Protein AF-A0A920MUW5-F1 (afdb_monomer)

Nearest PDB structures (foldseek):
  5had-assembly1_A  TM=3.021E-01  e=3.148E+00  Arabidopsis thaliana
  7a5c-assembly1_B  TM=3.726E-01  e=6.877E+00  Vibrio cholerae O1 biovar El Tor str. N16961
  6yfp-assembly1_AA  TM=2.078E-01  e=6.877E+00  Leviviridae sp.

Mean predicted aligned error: 5.94 Å

Foldseek 3Di:
DQVVCVVVQQWHKDWDPVQKDWDVVPQDDDPFKTKTKIWIKIATDRGDPVLVVPDVCSRIDIDIDMDMDGHDDDPPDDWAFDDPVVQFDWLWDAQPPDDPPDGRIGITGAAADWDFPDPVDQAGATPAAAEAAEEPPDDPPLVVLLQVLQCVVVVVVVVSRYDRRYHYYHQDPPDDPSHLQHAYADEDEDPDDDDWAKDFDADSVGSHTSHIYTYDYPCQLVVQLVVCCVVVVQPPDDDDDDCVSNVRSSVVSSLSSNQRVCVRRGGAAPACCVVVVNDDSSYDDDDDPPD

Sequence (291 aa):
MVTRLKGRKMGNYKLDKSRSAIYLPATLNFPNNSEIESLITFTGSNPGGYIRQVTPTPTSITVRMHHSFVKLPDNNYKTRKHDPRAGYYALSYQDYAVPLDESIYKRYITRHRLEKKNPRVRESEAKEPIIYYVDPGVPEPVRTAMLESGAWWNQAFSAAGYKNAFQVKILPKGAHPMDVRYNMIHWVHRATRGWSYGSSVTDPRTGEIIKGNVSLGSLRLRQDYLIATGLLAPYKNSTRVPGYMKELALARVRQLVAHEIGHTIGLQHNFISSSDGRESVMDYPHPNPYH

Secondary structure (DSSP, 8-state):
-HHHHHHTTS-EEEEEEEEEEE-GGG-EE-SSEEEEEEEEEEEEES--HHHHHH-S-TTEEEEEEEEEEEPPPPTT----B--GGG-BPEEEEE-TTS-TTS-SEEEEE-EE---BS-TTSSSEEBSS-EEEEE-TTPPTTHHHHHHHHHTTHHHHHHHTTEES-EEEEEPPTT--TTSTTSEEEEEE--SS----EEEEEE-TTT-EEEEEEEEEETHHHHHHHHHHHHHH-TTSS-S---THHHHHHHHHHHHHHHHHHHHHTTBPP-TTGGGGT---TT--PPP-TT-

pLDDT: mean 91.51, std 9.46, range [47.47, 98.62]

Structure (mmCIF, N/CA/C/O backbone):
data_AF-A0A920MUW5-F1
#
_entry.id   AF-A0A920MUW5-F1
#
loop_
_atom_site.group_PDB
_atom_site.id
_atom_site.type_symbol
_atom_site.label_atom_id
_atom_site.label_alt_id
_atom_site.label_comp_id
_atom_site.label_asym_id
_atom_site.label_entity_id
_atom_site.label_seq_id
_atom_site.pdbx_PDB_ins_code
_atom_site.Cartn_x
_atom_site.Cartn_y
_atom_site.Cartn_z
_atom_site.occupancy
_atom_site.B_iso_or_equiv
_atom_site.auth_seq_id
_atom_site.auth_comp_id
_atom_site.auth_asym_id
_atom_site.auth_atom_id
_atom_site.pdbx_PDB_model_num
ATOM 1 N N . MET A 1 1 ? -1.479 -17.200 -15.236 1.00 83.50 1 MET A N 1
ATOM 2 C CA . MET A 1 1 ? -0.269 -16.688 -15.934 1.00 83.50 1 MET A CA 1
ATOM 3 C C . MET A 1 1 ? -0.216 -17.107 -17.402 1.00 83.50 1 MET A C 1
ATOM 5 O O . MET A 1 1 ? -0.223 -16.224 -18.251 1.00 83.50 1 MET A O 1
ATOM 9 N N . VAL A 1 2 ? -0.200 -18.411 -17.708 1.00 91.19 2 VAL A N 1
ATOM 10 C CA . VAL A 1 2 ? -0.088 -18.956 -19.080 1.00 91.19 2 VAL A CA 1
ATOM 11 C C . VAL A 1 2 ? -1.085 -18.335 -20.066 1.00 91.19 2 VAL A C 1
ATOM 13 O O . VAL A 1 2 ? -0.671 -17.815 -21.098 1.00 91.19 2 VAL A O 1
ATOM 16 N N . THR A 1 3 ? -2.376 -18.286 -19.718 1.00 92.94 3 THR A N 1
ATOM 17 C CA . THR A 1 3 ? -3.424 -17.687 -20.567 1.00 92.94 3 THR A CA 1
ATOM 18 C C . THR A 1 3 ? -3.116 -16.234 -20.936 1.00 92.94 3 THR A C 1
ATOM 20 O O . THR A 1 3 ? -3.266 -15.836 -22.088 1.00 92.94 3 THR A O 1
ATOM 23 N N . ARG A 1 4 ? -2.600 -15.447 -19.980 1.00 92.06 4 ARG A N 1
ATOM 24 C CA . ARG A 1 4 ? -2.217 -14.044 -20.197 1.00 92.06 4 ARG A CA 1
ATOM 25 C C . ARG A 1 4 ? -1.021 -13.917 -21.143 1.00 92.06 4 ARG A C 1
ATOM 27 O O . ARG A 1 4 ? -1.011 -13.012 -21.971 1.00 92.06 4 ARG A O 1
ATOM 34 N N . LEU A 1 5 ? -0.022 -14.796 -21.019 1.00 92.94 5 LEU A N 1
ATOM 35 C CA . LEU A 1 5 ? 1.143 -14.801 -21.912 1.00 92.94 5 LEU A CA 1
ATOM 36 C C . LEU A 1 5 ? 0.729 -15.138 -23.345 1.00 92.94 5 LEU A C 1
ATOM 38 O O . LEU A 1 5 ? 1.061 -14.386 -24.259 1.00 92.94 5 LEU A O 1
ATOM 42 N N . LYS A 1 6 ? -0.077 -16.190 -23.524 1.00 93.75 6 LYS A N 1
ATOM 43 C CA . LYS A 1 6 ? -0.612 -16.574 -24.834 1.00 93.75 6 LYS A CA 1
ATOM 44 C C . LYS A 1 6 ? -1.426 -15.441 -25.464 1.00 93.75 6 LYS A C 1
ATOM 46 O O . LYS A 1 6 ? -1.138 -15.037 -26.587 1.00 93.75 6 LYS A O 1
ATOM 51 N N . GLY A 1 7 ? -2.375 -14.870 -24.717 1.00 94.81 7 GLY A N 1
ATOM 52 C CA . GLY A 1 7 ? -3.233 -13.782 -25.201 1.00 94.81 7 GLY A CA 1
ATOM 53 C C . GLY A 1 7 ? -2.470 -12.513 -25.596 1.00 94.81 7 GLY A C 1
ATOM 54 O O . GLY A 1 7 ? -2.867 -11.821 -26.525 1.00 94.81 7 GLY A O 1
ATOM 55 N N . ARG A 1 8 ? -1.331 -12.228 -24.950 1.00 94.62 8 ARG A N 1
ATOM 56 C CA . ARG A 1 8 ? -0.456 -11.095 -25.300 1.00 94.62 8 ARG A CA 1
AT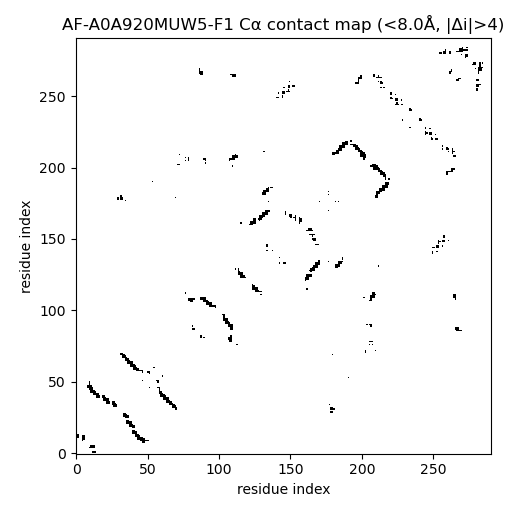OM 57 C C . ARG A 1 8 ? 0.625 -11.436 -26.331 1.00 94.62 8 ARG A C 1
ATOM 59 O O . ARG A 1 8 ? 1.550 -10.648 -26.493 1.00 94.62 8 ARG A O 1
ATOM 66 N N . LYS A 1 9 ? 0.546 -12.591 -27.006 1.00 95.62 9 LYS A N 1
ATOM 67 C CA . LYS A 1 9 ? 1.569 -13.075 -27.957 1.00 95.62 9 LYS A CA 1
ATOM 68 C C . LYS A 1 9 ? 2.974 -13.155 -27.335 1.00 95.62 9 LYS A C 1
ATOM 70 O O . LYS A 1 9 ? 3.977 -12.906 -27.995 1.00 95.62 9 LYS A O 1
ATOM 75 N N . MET A 1 10 ? 3.044 -13.483 -26.044 1.00 95.88 10 MET A N 1
ATOM 76 C CA . MET A 1 10 ? 4.295 -13.607 -25.289 1.00 95.88 10 MET A CA 1
ATOM 77 C C . MET A 1 10 ? 4.832 -15.039 -25.219 1.00 95.88 10 MET A C 1
ATOM 79 O O . MET A 1 10 ? 5.859 -15.252 -24.585 1.00 95.88 10 MET A O 1
ATOM 83 N N . GLY A 1 11 ? 4.173 -15.989 -25.880 1.00 95.62 11 GLY A N 1
ATOM 84 C CA . GLY A 1 11 ? 4.568 -17.392 -25.970 1.00 95.62 11 GLY A CA 1
ATOM 85 C C . GLY A 1 11 ? 3.513 -18.347 -25.431 1.00 95.62 11 GLY A C 1
ATOM 86 O O . GLY A 1 11 ? 2.625 -17.968 -24.661 1.00 95.62 11 GLY A O 1
ATOM 87 N N . ASN A 1 12 ? 3.609 -19.599 -25.871 1.00 96.81 12 ASN A N 1
ATOM 88 C CA . ASN A 1 12 ? 2.767 -20.697 -25.414 1.00 96.81 12 ASN A CA 1
ATOM 89 C C . ASN A 1 12 ? 3.559 -21.511 -24.400 1.00 96.81 12 ASN A C 1
ATOM 91 O O . ASN A 1 12 ? 4.495 -22.209 -24.780 1.00 96.81 12 ASN A O 1
ATOM 95 N N . TYR A 1 13 ? 3.183 -21.419 -23.128 1.00 97.00 13 TYR A N 1
ATOM 96 C CA . TYR A 1 13 ? 3.874 -22.101 -22.039 1.00 97.00 13 TYR A CA 1
ATOM 97 C C . TYR A 1 13 ? 2.980 -23.142 -21.371 1.00 97.00 13 TYR A C 1
ATOM 99 O O . TYR A 1 13 ? 1.762 -22.990 -21.336 1.00 97.00 13 TYR A O 1
ATOM 107 N N . LYS A 1 14 ? 3.587 -24.165 -20.779 1.00 96.75 14 LYS A N 1
ATOM 108 C CA . LYS A 1 14 ? 2.944 -25.142 -19.898 1.00 96.75 14 LYS A CA 1
ATOM 109 C C . LYS A 1 14 ? 3.759 -25.298 -18.621 1.00 96.75 14 LYS A C 1
ATOM 111 O O . LYS A 1 14 ? 4.972 -25.108 -18.636 1.00 96.75 14 LYS A O 1
ATOM 116 N N . LEU A 1 15 ? 3.082 -25.618 -17.522 1.00 96.50 15 LEU A N 1
ATOM 117 C CA . LEU A 1 15 ? 3.742 -25.920 -16.255 1.00 96.50 15 LEU A CA 1
ATOM 118 C C . LEU A 1 15 ? 4.615 -27.170 -16.414 1.00 96.50 15 LEU A C 1
ATOM 120 O O . LEU A 1 15 ? 4.142 -28.201 -16.890 1.00 96.50 15 LEU A O 1
ATOM 124 N N . ASP A 1 16 ? 5.866 -27.076 -15.984 1.00 97.00 16 ASP A N 1
ATOM 125 C CA . ASP A 1 16 ? 6.803 -28.186 -15.900 1.00 97.00 16 ASP A CA 1
ATOM 126 C C . ASP A 1 16 ? 6.864 -28.671 -14.448 1.00 97.00 16 ASP A C 1
ATOM 128 O O . ASP A 1 16 ? 7.564 -28.100 -13.607 1.00 97.00 16 ASP A O 1
ATOM 132 N N . LYS A 1 17 ? 6.073 -29.704 -14.136 1.00 95.94 17 LYS A N 1
ATOM 133 C CA . LYS A 1 17 ? 5.957 -30.231 -12.769 1.00 95.94 17 LYS A CA 1
ATOM 134 C C . LYS A 1 17 ? 7.278 -30.811 -12.258 1.00 95.94 17 LYS A C 1
ATOM 136 O O . LYS A 1 17 ? 7.582 -30.634 -11.089 1.00 95.94 17 LYS A O 1
ATOM 141 N N . SER A 1 18 ? 8.073 -31.442 -13.127 1.00 97.38 18 SER A N 1
ATOM 142 C CA . SER A 1 18 ? 9.375 -32.020 -12.760 1.00 97.38 18 SER A CA 1
ATOM 143 C C . SER A 1 18 ? 10.424 -30.979 -12.377 1.00 97.38 18 SER A C 1
ATOM 145 O O . SER A 1 18 ? 11.394 -31.312 -11.706 1.00 97.38 18 SER A O 1
ATOM 147 N N . ARG A 1 19 ? 10.236 -29.719 -12.785 1.00 96.25 19 ARG A N 1
ATOM 148 C CA . ARG A 1 19 ? 11.114 -28.594 -12.431 1.00 96.25 19 ARG A CA 1
ATOM 149 C C . ARG A 1 19 ? 10.426 -27.566 -11.536 1.00 96.25 19 ARG A C 1
ATOM 151 O O . ARG A 1 19 ? 10.870 -26.428 -11.456 1.00 96.25 19 ARG A O 1
ATOM 158 N N . SER A 1 20 ? 9.346 -27.960 -10.866 1.00 97.38 20 SER A N 1
ATOM 159 C CA . SER A 1 20 ? 8.637 -27.121 -9.901 1.00 97.38 20 SER A CA 1
ATOM 160 C C . SER A 1 20 ? 8.658 -27.777 -8.525 1.00 97.38 20 SER A C 1
ATOM 162 O O . SER A 1 20 ? 8.426 -28.976 -8.406 1.00 97.38 20 SER A O 1
ATOM 164 N N . ALA A 1 21 ? 8.933 -26.998 -7.483 1.00 96.94 21 ALA A N 1
ATOM 165 C CA . ALA A 1 21 ? 9.059 -27.505 -6.120 1.00 96.94 21 ALA A CA 1
ATOM 166 C C . ALA A 1 21 ? 8.798 -26.406 -5.087 1.00 96.94 21 ALA A C 1
ATOM 168 O O . ALA A 1 21 ? 8.906 -25.214 -5.388 1.00 96.94 21 ALA A O 1
ATOM 169 N N . ILE A 1 22 ? 8.508 -26.804 -3.848 1.00 96.69 22 ILE A N 1
ATOM 170 C CA . ILE A 1 22 ? 8.530 -25.880 -2.710 1.00 96.69 22 ILE A CA 1
ATOM 171 C C . ILE A 1 22 ? 9.965 -25.384 -2.522 1.00 96.69 22 ILE A C 1
ATOM 173 O O . ILE A 1 22 ? 10.915 -26.167 -2.517 1.00 96.69 22 ILE A O 1
ATOM 177 N N . TYR A 1 23 ? 10.122 -24.076 -2.358 1.00 95.56 23 TYR A N 1
ATOM 178 C CA . TYR A 1 23 ? 11.397 -23.471 -2.024 1.00 95.56 23 TYR A CA 1
ATOM 179 C C . TYR A 1 23 ? 11.493 -23.249 -0.519 1.00 95.56 23 TYR A C 1
ATOM 181 O O . TYR A 1 23 ? 11.078 -22.222 0.022 1.00 95.56 23 TYR A O 1
ATOM 189 N N . LEU A 1 24 ? 12.066 -24.247 0.152 1.00 94.19 24 LEU A N 1
ATOM 190 C CA . LEU A 1 24 ? 12.191 -24.278 1.608 1.00 94.19 24 LEU A CA 1
ATOM 191 C C . LEU A 1 24 ? 12.872 -23.032 2.206 1.00 94.19 24 LEU A C 1
ATOM 193 O O . LEU A 1 24 ? 12.354 -22.535 3.201 1.00 94.19 24 LEU A O 1
ATOM 197 N N . PRO A 1 25 ? 13.945 -22.449 1.621 1.00 93.75 25 PRO A N 1
ATOM 198 C CA . PRO A 1 25 ? 14.605 -21.292 2.232 1.00 93.75 25 PRO A CA 1
ATOM 199 C C . PRO A 1 25 ? 13.734 -20.034 2.369 1.00 93.75 25 PRO A C 1
ATOM 201 O O . PRO A 1 25 ? 14.029 -19.199 3.216 1.00 93.75 25 PRO A O 1
ATOM 204 N N . ALA A 1 26 ? 12.681 -19.881 1.555 1.00 89.94 26 ALA A N 1
ATOM 205 C CA . ALA A 1 26 ? 11.717 -18.779 1.679 1.00 89.94 26 ALA A CA 1
ATOM 206 C C . ALA A 1 26 ? 10.335 -19.256 2.155 1.00 89.94 26 ALA A C 1
ATOM 208 O O . ALA A 1 26 ? 9.331 -18.571 1.967 1.00 89.94 26 ALA A O 1
ATOM 209 N N . THR A 1 27 ? 10.284 -20.436 2.777 1.00 94.62 27 THR A N 1
ATOM 210 C CA . THR A 1 27 ? 9.125 -20.900 3.538 1.00 94.62 27 THR A CA 1
ATOM 211 C C . THR A 1 27 ? 9.339 -20.489 4.991 1.00 94.62 27 THR A C 1
ATOM 213 O O . THR A 1 27 ? 10.153 -21.078 5.698 1.00 94.62 27 THR A O 1
ATOM 216 N N . LEU A 1 28 ? 8.674 -19.413 5.408 1.00 95.50 28 LEU A N 1
ATOM 217 C CA . LEU A 1 28 ? 8.934 -18.725 6.674 1.00 95.50 28 LEU A CA 1
ATOM 218 C C . LEU A 1 28 ? 7.712 -18.791 7.581 1.00 95.50 28 LEU A C 1
ATOM 220 O O . LEU A 1 28 ? 6.576 -18.774 7.114 1.00 95.50 28 LEU A O 1
ATOM 224 N N . ASN A 1 29 ? 7.944 -18.805 8.890 1.00 96.69 29 ASN A N 1
ATOM 225 C CA . ASN A 1 29 ? 6.877 -18.720 9.874 1.00 96.69 29 ASN A CA 1
ATOM 226 C C . ASN A 1 29 ? 7.055 -17.477 10.744 1.00 96.69 29 ASN A C 1
ATOM 228 O O . ASN A 1 29 ? 8.124 -17.249 11.311 1.00 96.69 29 ASN A O 1
ATOM 232 N N . PHE A 1 30 ? 5.990 -16.695 10.861 1.00 97.19 30 PHE A N 1
ATOM 233 C CA . PHE A 1 30 ? 5.899 -15.504 11.694 1.00 97.19 30 PHE A CA 1
ATOM 234 C C . PHE A 1 30 ? 4.770 -15.680 12.715 1.00 97.19 30 PHE A C 1
ATOM 236 O O . PHE A 1 30 ? 3.925 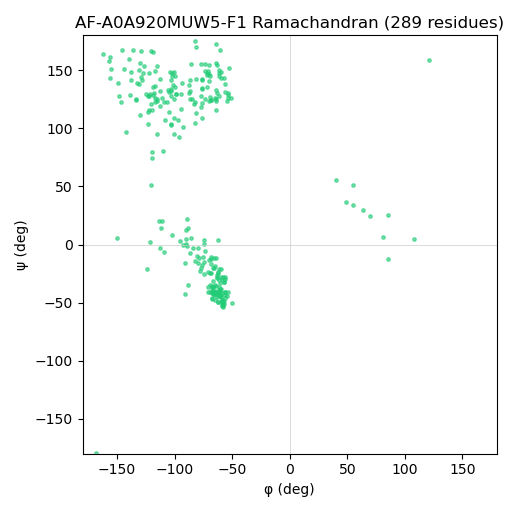-16.561 12.553 1.00 97.19 30 PHE A O 1
ATOM 243 N N . PRO A 1 31 ? 4.688 -14.834 13.758 1.00 97.44 31 PRO A N 1
ATOM 244 C CA . PRO A 1 31 ? 3.669 -15.002 14.795 1.00 97.44 31 PRO A CA 1
ATOM 245 C C . PRO A 1 31 ? 2.219 -15.012 14.285 1.00 97.44 31 PRO A C 1
ATOM 247 O O . PRO A 1 31 ? 1.379 -15.695 14.864 1.00 97.44 31 PRO A O 1
ATOM 250 N N . ASN A 1 32 ? 1.928 -14.270 13.208 1.00 97.44 32 ASN A N 1
ATOM 251 C CA . ASN A 1 32 ? 0.572 -14.103 12.673 1.00 97.44 32 ASN A CA 1
ATOM 252 C C . ASN A 1 32 ? 0.415 -14.555 11.212 1.00 97.44 32 ASN A C 1
ATOM 254 O O . ASN A 1 32 ? -0.673 -14.404 10.655 1.00 97.44 32 ASN A O 1
ATOM 258 N N . ASN A 1 33 ? 1.461 -15.088 10.577 1.00 97.81 33 ASN A N 1
ATOM 259 C CA . ASN A 1 33 ? 1.355 -15.653 9.236 1.00 97.81 33 ASN A CA 1
ATOM 260 C C . ASN A 1 33 ? 2.433 -16.697 8.945 1.00 97.81 33 ASN A C 1
ATOM 262 O O . ASN A 1 33 ? 3.555 -16.599 9.436 1.00 97.81 33 ASN A O 1
ATOM 266 N N . SER A 1 34 ? 2.096 -17.651 8.085 1.00 97.62 34 SER A N 1
ATOM 267 C CA . SER A 1 34 ? 3.051 -18.583 7.489 1.00 97.62 34 SER A CA 1
ATOM 268 C C . SER A 1 34 ? 3.147 -18.305 5.992 1.00 97.62 34 SER A C 1
ATOM 270 O O . SER A 1 34 ? 2.129 -18.179 5.310 1.00 97.62 34 SER A O 1
ATOM 272 N N . GLU A 1 35 ? 4.367 -18.210 5.481 1.00 96.50 35 GLU A N 1
ATOM 273 C CA . GLU A 1 35 ? 4.662 -18.026 4.064 1.00 96.50 35 GLU A CA 1
ATOM 274 C C . GLU A 1 35 ? 5.160 -19.339 3.473 1.00 96.50 35 GLU A C 1
ATOM 276 O O . GLU A 1 35 ? 6.079 -19.955 4.009 1.00 96.50 35 GLU A O 1
ATOM 281 N N . ILE A 1 36 ? 4.589 -19.743 2.341 1.00 96.81 36 ILE A N 1
ATOM 282 C CA . ILE A 1 36 ? 5.056 -20.878 1.546 1.00 96.81 36 ILE A CA 1
ATOM 283 C C . ILE A 1 36 ? 5.431 -20.359 0.166 1.00 96.81 36 ILE A C 1
ATOM 285 O O . ILE A 1 36 ? 4.576 -19.903 -0.599 1.00 96.81 36 ILE A O 1
ATOM 289 N N . GLU A 1 37 ? 6.712 -20.461 -0.176 1.00 96.00 37 GLU A N 1
ATOM 290 C CA . GLU A 1 37 ? 7.198 -20.118 -1.507 1.00 96.00 37 GLU A CA 1
ATOM 291 C C . GLU A 1 37 ? 7.382 -21.378 -2.353 1.00 96.00 37 GLU A C 1
ATOM 293 O O . GLU A 1 37 ? 7.937 -22.383 -1.917 1.00 96.00 37 GLU A O 1
ATOM 298 N N . SER A 1 38 ? 6.927 -21.326 -3.599 1.00 95.62 38 SER A N 1
ATOM 299 C CA . SER A 1 38 ? 7.165 -22.359 -4.603 1.00 95.62 38 SER A CA 1
ATOM 300 C C . SER A 1 38 ? 7.966 -21.794 -5.766 1.00 95.62 38 SER A C 1
ATOM 302 O O . SER A 1 38 ? 7.678 -20.709 -6.271 1.00 95.62 38 SER A O 1
ATOM 304 N N . LEU A 1 39 ? 8.958 -22.551 -6.221 1.00 96.06 39 LEU A N 1
ATOM 305 C CA . LEU A 1 39 ? 9.594 -22.352 -7.512 1.00 96.06 39 LEU A CA 1
ATOM 306 C C . LEU A 1 39 ? 8.739 -23.040 -8.572 1.00 96.06 39 LEU A C 1
ATOM 308 O O . LEU A 1 39 ? 8.498 -24.243 -8.494 1.00 96.06 39 LEU A O 1
ATOM 312 N N . ILE A 1 40 ? 8.272 -22.274 -9.553 1.00 96.50 40 ILE A N 1
ATOM 313 C CA . ILE A 1 40 ? 7.391 -22.771 -10.605 1.00 96.50 40 ILE A CA 1
ATOM 314 C C . ILE A 1 40 ? 8.041 -22.514 -11.957 1.00 96.50 40 ILE A C 1
ATOM 316 O O . ILE A 1 40 ? 8.223 -21.360 -12.356 1.00 96.50 40 ILE A O 1
ATOM 320 N N . THR A 1 41 ? 8.362 -23.590 -12.672 1.00 96.62 41 THR A N 1
ATOM 321 C CA . THR A 1 41 ? 8.952 -23.521 -14.010 1.00 96.62 41 THR A CA 1
ATOM 322 C C . THR A 1 41 ? 7.907 -23.789 -15.082 1.00 96.62 41 THR A C 1
ATOM 324 O O . THR A 1 41 ? 7.102 -24.713 -14.990 1.00 96.62 41 THR A O 1
ATOM 327 N N . PHE A 1 42 ? 7.942 -22.992 -16.144 1.00 96.25 42 PHE A N 1
ATOM 328 C CA . PHE A 1 42 ? 7.122 -23.166 -17.328 1.00 96.25 42 PHE A CA 1
ATOM 329 C C . PHE A 1 42 ? 8.003 -23.329 -18.568 1.00 96.25 42 PHE A C 1
ATOM 331 O O . PHE A 1 42 ? 8.877 -22.502 -18.829 1.00 96.25 42 PHE A O 1
ATOM 338 N N . THR A 1 43 ? 7.738 -24.363 -19.365 1.00 97.12 43 THR A N 1
ATOM 339 C CA . THR A 1 43 ? 8.364 -24.572 -20.681 1.00 97.12 43 THR A CA 1
ATOM 340 C C . THR A 1 43 ? 7.445 -24.119 -21.787 1.00 97.12 43 THR A C 1
ATOM 342 O O . THR A 1 43 ? 6.229 -24.272 -21.685 1.00 97.12 43 THR A O 1
ATOM 345 N N . GLY A 1 44 ? 8.003 -23.567 -22.855 1.00 95.75 44 GLY A N 1
ATOM 346 C CA . GLY A 1 44 ? 7.185 -23.069 -23.943 1.00 95.75 44 GLY A CA 1
ATOM 347 C C . GLY A 1 44 ? 7.939 -22.723 -25.209 1.00 95.75 44 GLY A C 1
ATOM 348 O O . GLY A 1 44 ? 9.158 -22.848 -25.302 1.00 95.75 44 GLY A O 1
ATOM 349 N N . SER A 1 45 ? 7.169 -22.265 -26.188 1.00 96.31 45 SER A N 1
ATOM 350 C CA . SER A 1 45 ? 7.639 -21.858 -27.508 1.00 96.31 45 SER A CA 1
ATOM 351 C C . SER A 1 45 ? 7.114 -20.474 -27.887 1.00 96.31 45 SER A C 1
ATOM 353 O O . SER A 1 45 ? 6.191 -19.937 -27.263 1.00 96.31 45 SER A O 1
ATOM 355 N N . ASN A 1 46 ? 7.709 -19.903 -28.937 1.00 95.44 46 ASN A N 1
ATOM 356 C CA . ASN A 1 46 ? 7.357 -18.600 -29.506 1.00 95.44 46 ASN A CA 1
ATOM 357 C C . ASN A 1 46 ? 7.380 -17.451 -28.482 1.00 95.44 46 ASN A C 1
ATOM 359 O O . ASN A 1 46 ? 6.394 -16.717 -28.381 1.00 95.44 46 ASN A O 1
ATOM 363 N N . PRO A 1 47 ? 8.466 -17.281 -27.701 1.00 95.56 47 PRO A N 1
ATOM 364 C CA . PRO A 1 47 ? 8.520 -16.215 -26.709 1.00 95.56 47 PRO A CA 1
ATOM 365 C C . PRO A 1 47 ? 8.307 -14.850 -27.369 1.00 95.56 47 PRO A C 1
ATOM 367 O O . PRO A 1 47 ? 8.771 -14.608 -28.482 1.00 95.56 47 PRO A O 1
ATOM 370 N N . GLY A 1 48 ? 7.612 -13.940 -26.695 1.00 94.75 48 GLY A N 1
ATOM 371 C CA . GLY A 1 48 ? 7.475 -12.558 -27.162 1.00 94.75 48 GLY A CA 1
ATOM 372 C C . GLY A 1 48 ? 8.673 -11.687 -26.784 1.00 94.75 48 GLY A C 1
ATOM 373 O O . GLY A 1 48 ? 9.560 -12.106 -26.037 1.00 94.75 48 GLY A O 1
ATOM 374 N N . GLY A 1 49 ? 8.674 -10.439 -27.264 1.00 93.81 49 GLY A N 1
ATOM 375 C CA . GLY A 1 49 ? 9.741 -9.468 -26.987 1.00 93.81 49 GLY A CA 1
ATOM 376 C C . GLY A 1 49 ? 9.972 -9.228 -25.493 1.00 93.81 49 GLY A C 1
ATOM 377 O O . GLY A 1 49 ? 11.114 -9.258 -25.050 1.00 93.81 49 GLY A O 1
ATOM 378 N N . TYR A 1 50 ? 8.906 -9.094 -24.696 1.00 90.31 50 TYR A N 1
ATOM 379 C CA . TYR A 1 50 ? 9.047 -8.867 -23.253 1.00 90.31 50 TYR A CA 1
ATOM 380 C C . TYR A 1 50 ? 9.653 -10.055 -22.513 1.00 90.31 50 TYR A C 1
ATOM 382 O O . TYR A 1 50 ? 10.439 -9.846 -21.598 1.00 90.31 50 TYR A O 1
ATOM 390 N N . ILE A 1 51 ? 9.331 -11.293 -22.907 1.00 92.62 51 ILE A N 1
ATOM 391 C CA . ILE A 1 51 ? 9.946 -12.469 -22.282 1.00 92.62 51 ILE A CA 1
ATOM 392 C C . ILE A 1 51 ? 11.432 -12.528 -22.630 1.00 92.62 51 ILE A C 1
ATOM 394 O O . ILE A 1 51 ? 12.249 -12.645 -21.724 1.00 92.62 51 ILE A O 1
ATOM 398 N N . ARG A 1 52 ? 11.801 -12.338 -23.904 1.00 92.94 52 ARG A N 1
ATOM 399 C CA . ARG A 1 52 ? 13.214 -12.293 -24.328 1.00 92.94 52 ARG A CA 1
ATOM 400 C C . ARG A 1 52 ? 14.049 -11.239 -23.593 1.00 92.94 52 ARG A C 1
ATOM 402 O O . ARG A 1 52 ? 15.242 -11.439 -23.428 1.00 92.94 52 ARG A O 1
ATOM 409 N N . GLN A 1 53 ? 13.439 -10.137 -23.161 1.00 90.62 53 GLN A N 1
ATOM 410 C CA . GLN A 1 53 ? 14.140 -9.055 -22.461 1.00 90.62 53 GLN A CA 1
ATOM 411 C C . GLN A 1 53 ? 14.443 -9.348 -20.986 1.00 90.62 53 GLN A C 1
ATOM 413 O O . GLN A 1 53 ? 15.329 -8.714 -20.425 1.00 90.62 53 GLN A O 1
ATOM 418 N N . VAL A 1 54 ? 13.706 -10.257 -20.339 1.00 87.44 54 VAL A N 1
ATOM 419 C CA . VAL A 1 54 ? 13.779 -10.447 -18.874 1.00 87.44 54 VAL A CA 1
ATOM 420 C C . VAL A 1 54 ? 14.366 -11.790 -18.453 1.00 87.44 54 VAL A C 1
ATOM 422 O O . VAL A 1 54 ? 14.505 -12.045 -17.259 1.00 87.44 54 VAL A O 1
ATOM 425 N N . THR A 1 55 ? 14.689 -12.671 -19.399 1.00 89.56 55 THR A N 1
ATOM 426 C CA . THR A 1 55 ? 15.280 -13.975 -19.092 1.00 89.56 55 THR A CA 1
ATOM 427 C C . THR A 1 55 ? 16.215 -14.448 -20.207 1.00 89.56 55 THR A C 1
ATOM 429 O O . THR A 1 55 ? 15.870 -14.313 -21.384 1.00 89.56 55 THR A O 1
ATOM 432 N N . PRO A 1 56 ? 17.377 -15.033 -19.867 1.00 91.81 56 PRO A N 1
ATOM 433 C CA . PRO A 1 56 ? 18.320 -15.547 -20.860 1.00 91.81 56 PRO A CA 1
ATOM 434 C C . PRO A 1 56 ? 17.790 -16.776 -21.612 1.00 91.81 56 PRO A C 1
ATOM 436 O O . PRO A 1 56 ? 18.196 -17.022 -22.745 1.00 91.81 56 PRO A O 1
ATOM 439 N N . THR A 1 57 ? 16.865 -17.542 -21.022 1.00 95.00 57 THR A N 1
ATOM 440 C CA . THR A 1 57 ? 16.296 -18.755 -21.633 1.00 95.00 57 THR A CA 1
ATOM 441 C C . THR A 1 57 ? 14.784 -18.595 -21.805 1.00 95.00 57 THR A C 1
ATOM 443 O O . THR A 1 57 ? 13.993 -19.109 -21.015 1.00 95.00 57 THR A O 1
ATOM 446 N N . PRO A 1 58 ? 14.330 -17.881 -22.848 1.00 95.12 58 PRO A N 1
ATOM 447 C CA . PRO A 1 58 ? 12.934 -17.466 -22.981 1.00 95.12 58 PRO A CA 1
ATOM 448 C C . PRO A 1 58 ? 11.959 -18.623 -23.240 1.00 95.12 58 PRO A C 1
ATOM 450 O O . PRO A 1 58 ? 10.753 -18.441 -23.112 1.00 95.12 58 PRO A O 1
ATOM 453 N N . THR A 1 59 ? 12.443 -19.820 -23.562 1.00 96.31 59 THR A N 1
ATOM 454 C CA . THR A 1 59 ? 11.643 -21.050 -23.685 1.00 96.31 59 THR A CA 1
ATOM 455 C C . THR A 1 59 ? 11.460 -21.796 -22.356 1.00 96.31 59 THR A C 1
ATOM 457 O O . THR A 1 59 ? 10.680 -22.746 -22.298 1.00 96.31 59 THR A O 1
ATOM 460 N N . SER A 1 60 ? 12.129 -21.375 -21.277 1.00 96.25 60 SER A N 1
ATOM 461 C CA . SER A 1 60 ? 12.042 -21.986 -19.946 1.00 96.25 60 SER A CA 1
ATOM 462 C C . SER A 1 60 ? 12.079 -20.908 -18.865 1.00 96.25 60 SER A C 1
ATOM 464 O O . SER A 1 60 ? 13.147 -20.468 -18.451 1.00 96.25 60 SER A O 1
ATOM 466 N N . ILE A 1 61 ? 10.907 -20.502 -18.382 1.00 95.00 61 ILE A N 1
ATOM 467 C CA . ILE A 1 61 ? 10.769 -19.419 -17.404 1.00 95.00 61 ILE A CA 1
ATOM 468 C C . ILE A 1 61 ? 10.493 -19.979 -16.013 1.00 95.00 61 ILE A C 1
ATOM 470 O O . ILE A 1 61 ? 9.604 -20.808 -15.845 1.00 95.00 61 ILE A O 1
ATOM 474 N N . THR A 1 62 ? 11.219 -19.497 -15.010 1.00 94.31 62 THR A N 1
ATOM 475 C CA . THR A 1 62 ? 11.033 -19.889 -13.610 1.00 94.31 62 THR A CA 1
ATOM 476 C C . THR A 1 62 ? 10.631 -18.674 -12.790 1.00 94.31 62 THR A C 1
ATOM 478 O O . THR A 1 62 ? 11.270 -17.628 -12.884 1.00 94.31 62 THR A O 1
ATOM 481 N N . VAL A 1 63 ? 9.575 -18.805 -11.991 1.00 93.12 63 VAL A N 1
ATOM 482 C CA . VAL A 1 63 ? 9.081 -17.748 -11.099 1.00 93.12 63 VAL A CA 1
ATOM 483 C C . VAL A 1 63 ? 8.966 -18.259 -9.668 1.00 93.12 63 VAL A C 1
ATOM 485 O O . VAL A 1 63 ? 8.766 -19.453 -9.445 1.00 93.12 63 VAL A O 1
ATOM 488 N N . ARG A 1 64 ? 9.062 -17.346 -8.700 1.00 93.00 64 ARG A N 1
ATOM 489 C CA . ARG A 1 64 ? 8.648 -17.600 -7.318 1.00 93.00 64 ARG A CA 1
ATOM 490 C C . ARG A 1 64 ? 7.165 -17.284 -7.177 1.00 93.00 64 ARG A C 1
ATOM 492 O O . ARG A 1 64 ? 6.715 -16.224 -7.612 1.00 93.00 64 ARG A O 1
ATOM 499 N N . MET A 1 65 ? 6.412 -18.202 -6.593 1.00 93.69 65 MET A N 1
ATOM 500 C CA . MET A 1 65 ? 5.021 -17.997 -6.213 1.00 93.69 65 MET A CA 1
ATOM 501 C C . MET A 1 65 ? 4.917 -18.084 -4.698 1.00 93.69 65 MET A C 1
ATOM 503 O O . MET A 1 65 ? 5.284 -19.100 -4.118 1.00 93.69 65 MET A O 1
ATOM 507 N N . HIS A 1 66 ? 4.397 -17.030 -4.082 1.00 92.50 66 HIS A N 1
ATOM 508 C CA . HIS A 1 66 ? 4.240 -16.934 -2.636 1.00 92.50 66 HIS A CA 1
ATOM 509 C C . HIS A 1 66 ? 2.781 -17.160 -2.251 1.00 92.50 66 HIS A C 1
ATOM 511 O O . HIS A 1 66 ? 1.884 -16.569 -2.858 1.00 92.50 66 HIS A O 1
ATOM 517 N N . HIS A 1 67 ? 2.558 -17.991 -1.237 1.00 94.81 67 HIS A N 1
ATOM 518 C CA . HIS A 1 67 ? 1.274 -18.158 -0.568 1.00 94.81 67 HIS A CA 1
ATOM 519 C C . HIS A 1 67 ? 1.422 -17.739 0.891 1.00 94.81 67 HIS A C 1
ATOM 521 O O . HIS A 1 67 ? 2.231 -18.314 1.616 1.00 94.81 67 HIS A O 1
ATOM 527 N N . SER A 1 68 ? 0.611 -16.768 1.304 1.00 95.19 68 SER A N 1
ATOM 528 C CA . SER A 1 68 ? 0.574 -16.261 2.671 1.00 95.19 68 SER A CA 1
ATOM 529 C C . SER A 1 68 ? -0.686 -16.760 3.367 1.00 95.19 68 SER A C 1
ATOM 531 O O . SER A 1 68 ? -1.799 -16.508 2.899 1.00 95.19 68 SER A O 1
ATOM 533 N N . PHE A 1 69 ? -0.515 -17.462 4.481 1.00 96.56 69 PHE A N 1
ATOM 534 C CA . PHE A 1 69 ? -1.600 -17.888 5.358 1.00 96.56 69 PHE A CA 1
ATOM 535 C C . PHE A 1 69 ? -1.613 -16.970 6.571 1.00 96.56 69 PHE A C 1
ATOM 537 O O . PHE A 1 69 ? -0.769 -17.094 7.455 1.00 96.56 69 PHE A O 1
ATOM 544 N N . VAL A 1 70 ? -2.550 -16.025 6.592 1.00 97.06 70 VAL A N 1
ATOM 545 C CA . VAL A 1 70 ? -2.633 -14.980 7.618 1.00 97.06 70 VAL A CA 1
ATOM 546 C C . VAL A 1 70 ? -3.672 -15.356 8.669 1.00 97.06 70 VAL A C 1
ATOM 548 O O . VAL A 1 70 ? -4.820 -15.660 8.342 1.00 97.06 70 VAL A O 1
ATOM 551 N N . LYS A 1 71 ? -3.283 -15.293 9.944 1.00 96.44 71 LYS A N 1
ATOM 552 C CA . LYS A 1 71 ? -4.198 -15.433 11.077 1.00 96.44 71 LYS A CA 1
ATOM 553 C C . LYS A 1 71 ? -5.183 -14.263 11.088 1.00 96.44 71 LYS A C 1
ATOM 555 O O . LYS A 1 71 ? -4.770 -13.104 11.101 1.00 96.44 71 LYS A O 1
ATOM 560 N N . LEU A 1 72 ? -6.480 -14.566 11.119 1.00 96.00 72 LEU A N 1
ATOM 561 C CA . LEU A 1 72 ? -7.517 -13.540 11.219 1.00 96.00 72 LEU A CA 1
ATOM 562 C C . LEU A 1 72 ? -7.526 -12.874 12.613 1.00 96.00 72 LEU A C 1
ATOM 564 O O . LEU A 1 72 ? -7.249 -13.556 13.608 1.00 96.00 72 LEU A O 1
ATOM 568 N N . PRO A 1 73 ? -7.859 -11.571 12.704 1.00 95.69 73 PRO A N 1
ATOM 569 C CA . PRO A 1 73 ? -8.064 -10.881 13.976 1.00 95.69 73 PRO A CA 1
ATOM 570 C C . PRO A 1 73 ? -9.202 -11.475 14.821 1.00 95.69 73 PRO A C 1
ATOM 572 O O . PRO A 1 73 ? -10.027 -12.266 14.348 1.00 95.69 73 PRO A O 1
ATOM 575 N N . ASP A 1 74 ? -9.250 -11.048 16.086 1.00 95.44 74 ASP A N 1
ATOM 576 C CA . ASP A 1 74 ? -10.361 -11.345 16.992 1.00 95.44 74 ASP A CA 1
ATOM 577 C C . ASP A 1 74 ? -11.689 -10.712 16.526 1.00 95.44 74 ASP A C 1
ATOM 579 O O . ASP A 1 74 ? -11.741 -9.906 15.596 1.00 95.44 74 ASP A O 1
ATOM 583 N N . ASN A 1 75 ? -12.783 -11.054 17.206 1.00 94.12 75 ASN A N 1
ATOM 584 C CA . ASN A 1 75 ? -14.118 -10.552 16.867 1.00 94.12 75 ASN A CA 1
ATOM 585 C C . ASN A 1 75 ? -14.467 -9.222 17.571 1.00 94.12 75 ASN A C 1
ATOM 587 O O . ASN A 1 75 ? -15.630 -8.827 17.581 1.00 94.12 75 ASN A O 1
ATOM 591 N N . ASN A 1 76 ? -13.488 -8.516 18.153 1.00 95.00 76 ASN A N 1
ATOM 592 C CA . ASN A 1 76 ? -13.721 -7.277 18.911 1.00 95.00 76 ASN A CA 1
ATOM 593 C C . ASN A 1 76 ? -13.655 -6.011 18.038 1.00 95.00 76 ASN A C 1
ATOM 595 O O . ASN A 1 76 ? -13.734 -4.890 18.543 1.00 95.00 76 ASN A O 1
ATOM 599 N N . TYR A 1 77 ? -13.499 -6.161 16.722 1.00 96.56 77 TYR A N 1
ATOM 600 C CA . TYR A 1 77 ? -13.426 -5.031 15.805 1.00 96.56 77 TYR A CA 1
ATOM 601 C C . TYR A 1 77 ? -14.789 -4.363 15.590 1.00 96.56 77 TYR A C 1
ATOM 603 O O . TYR A 1 77 ? -15.753 -4.981 15.133 1.00 96.56 77 TYR A O 1
ATOM 611 N N . LYS A 1 78 ? -14.855 -3.048 15.825 1.00 95.38 78 LYS A N 1
ATOM 612 C CA . LYS A 1 78 ? -16.052 -2.252 15.532 1.00 95.38 78 LYS A CA 1
ATOM 613 C C . LYS A 1 78 ? -16.103 -1.844 14.057 1.00 95.38 78 LYS A C 1
ATOM 615 O O . LYS A 1 78 ? -15.422 -0.901 13.629 1.00 95.38 78 LYS A O 1
ATOM 620 N N . THR A 1 79 ? -16.969 -2.517 13.304 1.00 95.75 79 THR A N 1
ATOM 621 C CA . THR A 1 79 ? -17.268 -2.192 11.904 1.00 95.75 79 THR A CA 1
ATOM 622 C C . THR A 1 79 ? -17.916 -0.808 11.772 1.00 95.75 79 THR A C 1
ATOM 624 O O . THR A 1 79 ? -18.510 -0.269 12.711 1.00 95.75 79 THR A O 1
ATOM 627 N N . ARG A 1 80 ? -17.788 -0.190 10.592 1.00 95.81 80 ARG A N 1
ATOM 628 C CA . ARG A 1 80 ? -18.431 1.092 10.267 1.00 95.81 80 ARG A CA 1
ATOM 629 C C . ARG A 1 80 ? -19.083 0.995 8.894 1.00 95.81 80 ARG A C 1
ATOM 631 O O . ARG A 1 80 ? -18.410 0.644 7.927 1.00 95.81 80 ARG A O 1
ATOM 638 N N . LYS A 1 81 ? -20.390 1.274 8.828 1.00 96.19 81 LYS A N 1
ATOM 639 C CA . LYS A 1 81 ? -21.160 1.247 7.575 1.00 96.19 81 LYS A CA 1
ATOM 640 C C . LYS A 1 81 ? -20.517 2.181 6.552 1.00 96.19 81 LYS A C 1
ATOM 642 O O . LYS A 1 81 ? -20.071 3.275 6.902 1.00 96.19 81 LYS A O 1
ATOM 647 N N . HIS A 1 82 ? -20.456 1.725 5.309 1.00 97.06 82 HIS A N 1
ATOM 648 C CA . HIS A 1 82 ? -19.935 2.521 4.208 1.00 97.06 82 HIS A CA 1
ATOM 649 C C . HIS A 1 82 ? -20.952 3.577 3.763 1.00 97.06 82 HIS A C 1
ATOM 651 O O . HIS A 1 82 ? -22.118 3.261 3.535 1.00 97.06 82 HIS A O 1
ATOM 657 N N . ASP A 1 83 ? -20.471 4.803 3.567 1.00 94.88 83 ASP A N 1
ATOM 658 C CA . ASP A 1 83 ? -21.185 5.889 2.899 1.00 94.88 83 ASP A CA 1
ATOM 659 C C . ASP A 1 83 ? -20.326 6.345 1.708 1.00 94.88 83 ASP A C 1
ATOM 661 O O . ASP A 1 83 ? -19.142 6.631 1.910 1.00 94.88 83 ASP A O 1
ATOM 665 N N . PRO A 1 84 ? -20.872 6.414 0.480 1.00 91.44 84 PRO A N 1
ATOM 666 C CA . PRO A 1 84 ? -20.099 6.793 -0.705 1.00 91.44 84 PRO A CA 1
ATOM 667 C C . PRO A 1 84 ? -19.481 8.197 -0.615 1.00 91.44 84 PRO A C 1
ATOM 669 O O . PRO A 1 84 ? -18.492 8.469 -1.286 1.00 91.44 84 PRO A O 1
ATOM 672 N N . ARG A 1 85 ? -20.006 9.081 0.242 1.00 91.12 85 ARG A N 1
ATOM 673 C CA . ARG A 1 85 ? -19.464 10.431 0.459 1.00 91.12 85 ARG A CA 1
ATOM 674 C C . ARG A 1 85 ? -18.239 10.443 1.374 1.00 91.12 85 ARG A C 1
ATOM 676 O O . ARG A 1 85 ? -17.578 11.468 1.486 1.00 91.12 85 ARG A O 1
ATOM 683 N N . ALA A 1 86 ? -17.942 9.335 2.056 1.00 91.12 86 ALA A N 1
ATOM 684 C CA . ALA A 1 86 ? -16.840 9.259 3.012 1.00 91.12 86 ALA A CA 1
ATOM 685 C C . ALA A 1 86 ? -15.465 9.069 2.348 1.00 91.12 86 ALA A C 1
ATOM 687 O O . ALA A 1 86 ? -14.452 9.256 3.018 1.00 91.12 86 ALA A O 1
ATOM 688 N N . GLY A 1 87 ? -15.417 8.671 1.070 1.00 92.25 87 GLY A N 1
ATOM 689 C CA . GLY A 1 87 ? -14.163 8.469 0.336 1.00 92.25 87 GLY A CA 1
ATOM 690 C C . GLY A 1 87 ? -13.341 7.261 0.801 1.00 92.25 87 GLY A C 1
ATOM 691 O O . GLY A 1 87 ? -12.129 7.246 0.611 1.00 92.25 87 GLY A O 1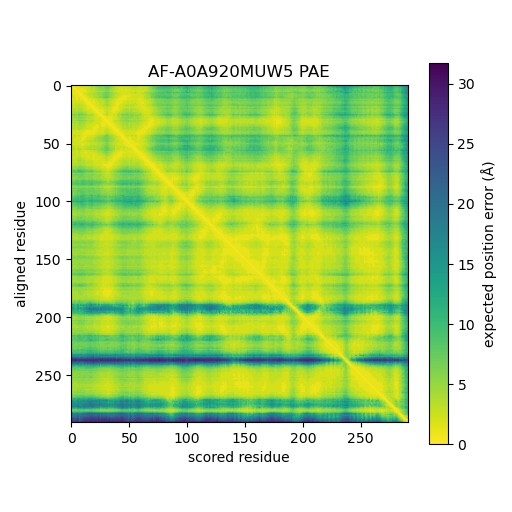
ATOM 692 N N . TYR A 1 88 ? -13.9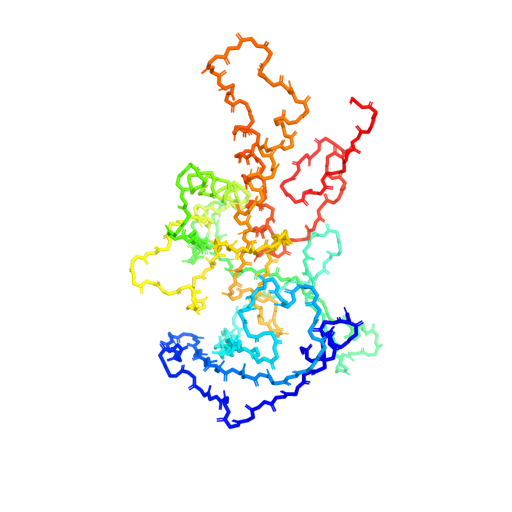68 6.254 1.416 1.00 95.81 88 TYR A N 1
ATOM 693 C CA . TYR A 1 88 ? -13.315 5.003 1.820 1.00 95.81 88 TYR A CA 1
ATOM 694 C C . TYR A 1 88 ? -13.669 3.855 0.874 1.00 95.81 88 TYR A C 1
ATOM 696 O O . TYR A 1 88 ? -14.787 3.780 0.371 1.00 95.81 88 TYR A O 1
ATOM 704 N N . TYR A 1 89 ? -12.751 2.905 0.688 1.00 95.75 89 TYR A N 1
ATOM 705 C CA . TYR A 1 89 ? -13.073 1.638 0.037 1.00 95.75 89 TYR A CA 1
ATOM 706 C C . TYR A 1 89 ? -14.126 0.866 0.840 1.00 95.75 89 TYR A C 1
ATOM 708 O O . TYR A 1 89 ? -14.137 0.883 2.075 1.00 95.75 89 TYR A O 1
ATOM 716 N N . ALA A 1 90 ? -15.003 0.167 0.118 1.00 95.06 90 ALA A N 1
ATOM 717 C CA . ALA A 1 90 ? -16.049 -0.664 0.692 1.00 95.06 90 ALA A CA 1
ATOM 718 C C . ALA A 1 90 ? -15.676 -2.149 0.610 1.00 95.06 90 ALA A C 1
ATOM 720 O O . ALA A 1 90 ? -15.424 -2.669 -0.476 1.00 95.06 90 ALA A O 1
ATOM 721 N N . LEU A 1 91 ? -15.747 -2.850 1.738 1.00 95.19 91 LEU A N 1
ATOM 722 C CA . LEU A 1 91 ? -16.012 -4.285 1.759 1.00 95.19 91 LEU A CA 1
ATOM 723 C C . LEU A 1 91 ? -17.511 -4.479 1.509 1.00 95.19 91 LEU A C 1
ATOM 725 O O . LEU A 1 91 ? -18.321 -3.877 2.216 1.00 95.19 91 LEU A O 1
ATOM 729 N N . SER A 1 92 ? -17.888 -5.311 0.537 1.00 94.81 92 SER A N 1
ATOM 730 C CA . SER A 1 92 ? -19.291 -5.611 0.238 1.00 94.81 92 SER A CA 1
ATOM 731 C C . SER A 1 92 ? -19.530 -7.110 0.133 1.00 94.81 92 SER A C 1
ATOM 733 O O . SER A 1 92 ? -18.740 -7.821 -0.480 1.00 94.81 92 SER A O 1
ATOM 735 N N . TYR A 1 93 ? -20.643 -7.566 0.700 1.00 94.00 93 TYR A N 1
ATOM 736 C CA . TYR A 1 93 ? -21.149 -8.927 0.544 1.00 94.00 93 TYR A CA 1
ATOM 737 C C . TYR A 1 93 ? -22.680 -8.922 0.530 1.00 94.00 93 TYR A C 1
ATOM 739 O O . TYR A 1 93 ? -23.309 -7.905 0.840 1.00 94.00 93 TYR A O 1
ATOM 747 N N . GLN A 1 94 ? -23.269 -10.047 0.133 1.00 95.75 94 GLN A N 1
ATOM 748 C CA . GLN A 1 94 ? -24.709 -10.271 0.201 1.00 95.75 94 GLN A CA 1
ATOM 749 C C . GLN A 1 94 ? -25.037 -11.120 1.428 1.00 95.75 94 GLN A C 1
ATOM 751 O O . GLN A 1 94 ? -24.479 -12.202 1.593 1.00 95.75 94 GLN A O 1
ATOM 756 N N . ASP A 1 95 ? -25.933 -10.620 2.268 1.00 94.56 95 ASP A N 1
ATOM 757 C CA . ASP A 1 95 ? -26.513 -11.325 3.401 1.00 94.56 95 ASP A CA 1
ATOM 758 C C . ASP A 1 95 ? -27.971 -11.655 3.077 1.00 94.56 95 ASP A C 1
ATOM 760 O O . ASP A 1 95 ? -28.820 -10.767 3.025 1.00 94.56 95 ASP A O 1
ATOM 764 N N . TYR A 1 96 ? -28.240 -12.931 2.811 1.00 95.25 96 TYR A N 1
ATOM 765 C CA . TYR A 1 96 ? -29.576 -13.424 2.470 1.00 95.25 96 TYR A CA 1
ATOM 766 C C . TYR A 1 96 ? -30.435 -13.724 3.708 1.00 95.25 96 TYR A C 1
ATOM 768 O O . TYR A 1 96 ? -31.594 -14.095 3.552 1.00 95.25 96 TYR A O 1
ATOM 776 N N . ALA A 1 97 ? -29.892 -13.578 4.922 1.00 96.75 97 ALA A N 1
ATOM 777 C CA . ALA A 1 97 ? -30.625 -13.804 6.169 1.00 96.75 97 ALA A CA 1
ATOM 778 C C . ALA A 1 97 ? -31.320 -12.537 6.703 1.00 96.75 97 ALA A C 1
ATOM 780 O O . ALA A 1 97 ? -31.938 -12.569 7.766 1.00 96.75 97 ALA A O 1
ATOM 781 N N . VAL A 1 98 ? -31.199 -11.412 5.994 1.00 96.12 98 VAL A N 1
ATOM 782 C CA . VAL A 1 98 ? -31.797 -10.131 6.391 1.00 96.12 98 VAL A CA 1
ATOM 783 C C . VAL A 1 98 ? -33.318 -10.136 6.179 1.00 96.12 98 VAL A C 1
ATOM 785 O O . VAL A 1 98 ? -33.805 -10.873 5.317 1.00 96.12 98 VAL A O 1
ATOM 788 N N . PRO A 1 99 ? -34.078 -9.303 6.914 1.00 96.75 99 PRO A N 1
ATOM 789 C CA . PRO A 1 99 ? -35.499 -9.080 6.646 1.00 96.75 99 PRO A CA 1
ATOM 790 C C . PRO A 1 99 ? -35.783 -8.678 5.189 1.00 96.75 99 PRO A C 1
ATOM 792 O O . PRO A 1 99 ? -34.947 -8.057 4.533 1.00 96.75 99 PRO A O 1
ATOM 795 N N . LEU A 1 100 ? -36.979 -9.008 4.687 1.00 94.56 100 LEU A N 1
ATOM 796 C CA . LEU A 1 100 ? -37.366 -8.783 3.283 1.00 94.56 100 LEU A CA 1
ATOM 797 C C . LEU A 1 100 ? -37.378 -7.302 2.867 1.00 94.56 100 LEU A C 1
ATOM 799 O O . LEU A 1 100 ? -37.257 -6.997 1.683 1.00 94.56 100 LEU A O 1
ATOM 803 N N . ASP A 1 101 ? -37.539 -6.394 3.823 1.00 96.31 101 ASP A N 1
ATOM 804 C CA . ASP A 1 101 ? -37.528 -4.943 3.645 1.00 96.31 101 ASP A CA 1
ATOM 805 C C . ASP A 1 101 ? -36.124 -4.323 3.778 1.00 96.31 101 ASP A C 1
ATOM 807 O O . ASP A 1 101 ? -35.948 -3.120 3.571 1.00 96.31 101 ASP A O 1
ATOM 811 N N . GLU A 1 102 ? -35.097 -5.129 4.058 1.00 95.19 102 GLU A N 1
ATOM 812 C CA . GLU A 1 102 ? -33.707 -4.691 4.103 1.00 95.19 102 GLU A CA 1
ATOM 813 C C . GLU A 1 102 ? -32.925 -5.039 2.829 1.00 95.19 102 GLU A C 1
ATOM 815 O O . GLU A 1 102 ? -33.087 -6.080 2.197 1.00 95.19 102 GLU A O 1
ATOM 820 N N . SER A 1 103 ? -31.950 -4.191 2.487 1.00 94.25 103 SER A N 1
ATOM 821 C CA . SER A 1 103 ? -30.968 -4.531 1.455 1.00 94.25 103 SER A CA 1
ATOM 822 C C . SER A 1 103 ? -30.111 -5.725 1.891 1.00 94.25 103 SER A C 1
ATOM 824 O O . SER A 1 103 ? -29.399 -5.656 2.905 1.00 94.25 103 SER A O 1
ATOM 826 N N . ILE A 1 104 ? -30.080 -6.760 1.044 1.00 96.44 104 ILE A N 1
ATOM 827 C CA . ILE A 1 104 ? -29.148 -7.891 1.158 1.00 96.44 104 ILE A CA 1
ATOM 828 C C . ILE A 1 104 ? -27.691 -7.447 0.994 1.00 96.44 104 ILE A C 1
ATOM 830 O O . ILE A 1 104 ? -26.782 -8.072 1.524 1.00 96.44 104 ILE A O 1
ATOM 834 N N . TYR A 1 105 ? -27.428 -6.345 0.286 1.00 95.12 105 TYR A N 1
ATOM 835 C CA . TYR A 1 105 ? -26.070 -5.830 0.139 1.00 95.12 105 TYR A CA 1
ATOM 836 C C . TYR A 1 105 ? -25.634 -5.131 1.424 1.00 95.12 105 TYR A C 1
ATOM 838 O O . TYR A 1 105 ? -26.079 -4.018 1.721 1.00 95.12 105 TYR A O 1
ATOM 846 N N . LYS A 1 106 ? -24.716 -5.759 2.159 1.00 94.31 106 LYS A N 1
ATOM 847 C CA . LYS A 1 106 ? -24.034 -5.154 3.302 1.00 94.31 106 LYS A CA 1
ATOM 848 C C . LYS A 1 106 ? -22.719 -4.535 2.838 1.00 94.31 106 LYS A C 1
ATOM 850 O O . LYS A 1 106 ? -22.018 -5.091 1.987 1.00 94.31 106 LYS A O 1
ATOM 855 N N . ARG A 1 107 ? -22.408 -3.341 3.360 1.00 95.88 107 ARG A N 1
ATOM 856 C CA . ARG A 1 107 ? -21.200 -2.577 3.013 1.00 95.88 107 ARG A CA 1
ATOM 857 C C . ARG A 1 107 ? -20.565 -1.931 4.240 1.00 95.88 107 ARG A C 1
ATOM 859 O O . ARG A 1 107 ? -21.226 -1.179 4.960 1.00 95.88 107 ARG A O 1
ATOM 866 N N . TYR A 1 108 ? -19.269 -2.155 4.422 1.00 96.69 108 TYR A N 1
ATOM 867 C CA . TYR A 1 108 ? -18.465 -1.570 5.497 1.00 96.69 108 TYR A CA 1
ATOM 868 C C . TYR A 1 108 ? -17.231 -0.888 4.923 1.00 96.69 108 TYR A C 1
ATOM 870 O O . TYR A 1 108 ? -16.698 -1.338 3.912 1.00 96.69 108 TYR A O 1
ATOM 878 N N . ILE A 1 109 ? -16.770 0.193 5.551 1.00 97.38 109 ILE A N 1
ATOM 879 C CA . ILE A 1 109 ? -15.495 0.798 5.155 1.00 97.38 109 ILE A CA 1
ATOM 880 C C . ILE A 1 109 ? -14.337 -0.123 5.537 1.00 97.38 109 ILE A C 1
ATOM 882 O O . ILE A 1 109 ? -14.367 -0.750 6.598 1.00 97.38 109 ILE A O 1
ATOM 886 N N . THR A 1 110 ? -13.288 -0.148 4.721 1.00 97.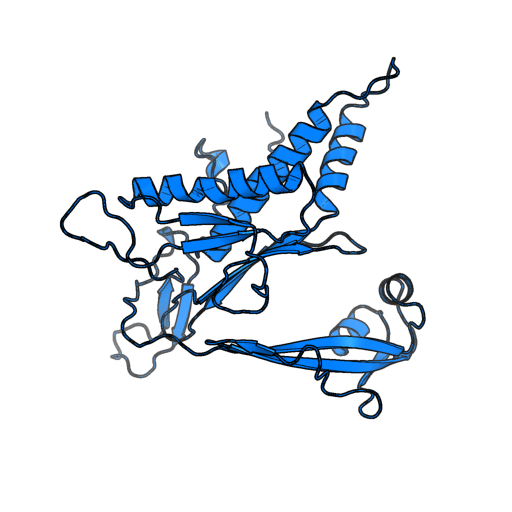25 110 THR A N 1
ATOM 887 C CA . THR A 1 110 ? -12.025 -0.782 5.105 1.00 97.25 110 THR A CA 1
ATOM 888 C C . THR A 1 110 ? -11.153 0.208 5.869 1.00 97.25 110 THR A C 1
ATOM 890 O O . THR A 1 110 ? -10.882 1.289 5.348 1.00 97.25 110 THR A O 1
ATOM 893 N N . ARG A 1 111 ? -10.697 -0.124 7.082 1.00 96.94 111 ARG A N 1
ATOM 894 C CA . ARG A 1 111 ? -9.784 0.743 7.857 1.00 96.94 111 ARG A CA 1
ATOM 895 C C . ARG A 1 111 ? -8.971 -0.040 8.888 1.00 96.94 111 ARG A C 1
ATOM 897 O O . ARG A 1 111 ? -9.405 -1.090 9.364 1.00 96.94 111 ARG A O 1
ATOM 904 N N . HIS A 1 112 ? -7.840 0.524 9.303 1.00 97.69 112 HIS A N 1
ATOM 905 C CA . HIS A 1 112 ? -7.069 0.027 10.452 1.00 97.69 112 HIS A CA 1
ATOM 906 C C . HIS A 1 112 ? -7.890 0.098 11.747 1.00 97.69 112 HIS A C 1
ATOM 908 O O . HIS A 1 112 ? -8.706 1.011 11.935 1.00 97.69 112 HIS A O 1
ATOM 914 N N . ARG A 1 113 ? -7.655 -0.850 12.660 1.00 96.88 113 ARG A N 1
ATOM 915 C CA . ARG A 1 113 ? -8.138 -0.760 14.043 1.00 96.88 113 ARG A CA 1
ATOM 916 C C . ARG A 1 113 ? -7.361 0.339 14.755 1.00 96.88 113 ARG A C 1
ATOM 918 O O . ARG A 1 113 ? -6.138 0.312 14.798 1.00 96.88 113 ARG A O 1
ATOM 925 N N . LEU A 1 114 ? -8.081 1.313 15.305 1.00 96.06 114 LEU A N 1
ATOM 926 C CA . LEU A 1 114 ? -7.474 2.403 16.054 1.00 96.06 114 LEU A CA 1
ATOM 927 C C . LEU A 1 114 ? -8.393 2.844 17.189 1.00 96.06 114 LEU A C 1
ATOM 929 O O . LEU A 1 114 ? -9.532 3.253 16.965 1.00 96.06 114 LEU A O 1
ATOM 933 N N . GLU A 1 115 ? -7.875 2.792 18.410 1.00 95.75 115 GLU A N 1
ATOM 934 C CA . GLU A 1 115 ? -8.603 3.116 19.634 1.00 95.75 115 GLU A CA 1
ATOM 935 C C . GLU A 1 115 ? -7.768 4.043 20.506 1.00 95.75 115 GLU A C 1
ATOM 937 O O . GLU A 1 115 ? -6.560 3.852 20.642 1.00 95.75 115 GLU A O 1
ATOM 942 N N . LYS A 1 116 ? -8.409 5.042 21.114 1.00 97.00 116 LYS A N 1
ATOM 943 C CA . LYS A 1 116 ? -7.760 5.901 22.107 1.00 97.00 116 LYS A CA 1
ATOM 944 C C . LYS A 1 116 ? -7.494 5.102 23.385 1.00 97.00 116 LYS A C 1
ATOM 946 O O . LYS A 1 116 ? -8.365 4.345 23.818 1.00 97.00 116 LYS A O 1
ATOM 951 N N . LYS A 1 117 ? -6.340 5.312 24.026 1.00 97.31 117 LYS A N 1
ATOM 952 C CA . LYS A 1 117 ? -6.076 4.796 25.383 1.00 97.31 117 LYS A CA 1
ATOM 953 C C . LYS A 1 117 ? -7.097 5.347 26.379 1.00 97.31 117 LYS A C 1
ATOM 955 O O . LYS A 1 117 ? -7.644 4.594 27.175 1.00 97.31 117 LYS A O 1
ATOM 960 N N . ASN A 1 118 ? -7.399 6.644 26.285 1.00 96.62 118 ASN A N 1
ATOM 961 C CA . ASN A 1 118 ? -8.458 7.297 27.046 1.00 96.62 118 ASN A CA 1
ATOM 962 C C . ASN A 1 118 ? -9.464 7.969 26.088 1.00 96.62 118 ASN A C 1
ATOM 964 O O . ASN A 1 118 ? -9.173 9.036 25.545 1.00 96.62 118 ASN A O 1
ATOM 968 N N . PRO A 1 119 ? -10.653 7.381 25.869 1.00 94.69 119 PRO A N 1
ATOM 969 C CA . PRO A 1 119 ? -11.657 7.947 24.970 1.00 94.69 119 PRO A CA 1
ATOM 970 C C . PRO A 1 119 ? -12.401 9.159 25.554 1.00 94.69 119 PRO A C 1
ATOM 972 O O . PRO A 1 119 ? -13.121 9.821 24.814 1.00 94.69 119 PRO A O 1
ATOM 975 N N . ARG A 1 120 ? -12.252 9.460 26.856 1.00 96.81 120 ARG A N 1
ATOM 976 C CA . ARG A 1 120 ? -12.949 10.575 27.526 1.00 96.81 120 ARG A CA 1
ATOM 977 C C . ARG A 1 120 ? -12.273 11.929 27.319 1.00 96.81 120 ARG A C 1
ATOM 979 O O . ARG A 1 120 ? -12.874 12.955 27.609 1.00 96.81 120 ARG A O 1
ATOM 986 N N . VAL A 1 121 ? -11.030 11.940 26.844 1.00 96.19 121 VAL A N 1
ATOM 987 C CA . VAL A 1 121 ? -10.282 13.171 26.569 1.00 96.19 121 VAL A CA 1
ATOM 988 C C . VAL A 1 121 ? -10.273 13.472 25.074 1.00 96.19 121 VAL A C 1
ATOM 990 O O . VAL A 1 121 ? -10.255 12.566 24.236 1.00 96.19 121 VAL A O 1
ATOM 993 N N . ARG A 1 122 ? -10.257 14.767 24.732 1.00 94.31 122 ARG A N 1
ATOM 994 C CA . ARG A 1 122 ? -10.213 15.233 23.338 1.00 94.31 122 ARG A CA 1
ATOM 995 C C . ARG A 1 122 ? -9.013 14.647 22.593 1.00 94.31 122 ARG A C 1
ATOM 997 O O . ARG A 1 122 ? -9.177 14.117 21.495 1.00 94.31 122 ARG A O 1
ATOM 1004 N N . GLU A 1 123 ? -7.840 14.676 23.218 1.00 97.00 123 GLU A N 1
ATOM 1005 C CA . GLU A 1 123 ? -6.598 14.149 22.657 1.00 97.00 123 GLU A CA 1
ATOM 1006 C C . GLU A 1 123 ? -6.053 12.995 23.489 1.00 97.00 123 GLU A C 1
ATOM 1008 O O . GLU A 1 123 ? -5.822 13.137 24.689 1.00 97.00 123 GLU A O 1
ATOM 1013 N N . SER A 1 124 ? -5.802 11.856 22.848 1.00 97.69 124 SER A N 1
ATOM 1014 C CA . SER A 1 124 ? -5.262 10.670 23.512 1.00 97.69 124 SER A CA 1
ATOM 1015 C C . SER A 1 124 ? -4.305 9.922 22.596 1.00 97.69 124 SER A C 1
ATOM 1017 O O . SER A 1 124 ? -4.458 9.943 21.377 1.00 97.69 124 SER A O 1
ATOM 1019 N N . GLU A 1 125 ? -3.327 9.236 23.172 1.00 97.81 125 GLU A N 1
ATOM 1020 C CA . GLU A 1 125 ? -2.526 8.272 22.422 1.00 97.81 125 GLU A CA 1
ATOM 1021 C C . GLU A 1 125 ? -3.394 7.112 21.919 1.00 97.81 125 GLU A C 1
ATOM 1023 O O . GLU A 1 125 ? -4.427 6.775 22.509 1.00 97.81 125 GLU A O 1
ATOM 1028 N N . ALA A 1 126 ? -2.957 6.473 20.836 1.00 97.38 126 ALA A N 1
ATOM 1029 C CA . ALA A 1 126 ? -3.535 5.207 20.409 1.00 97.38 126 ALA A CA 1
ATOM 1030 C C . ALA A 1 126 ? -3.116 4.073 21.356 1.00 97.38 126 ALA A C 1
ATOM 1032 O O . ALA A 1 126 ? -1.992 4.074 21.859 1.00 97.38 126 ALA A O 1
ATOM 1033 N N . LYS A 1 127 ? -4.004 3.097 21.582 1.00 97.06 127 LYS A N 1
ATOM 1034 C CA . LYS A 1 127 ? -3.639 1.832 22.242 1.00 97.06 127 LYS A CA 1
ATOM 1035 C C . LYS A 1 127 ? -2.539 1.128 21.447 1.00 97.06 127 LYS A C 1
ATOM 1037 O O . LYS A 1 127 ? -1.481 0.864 21.995 1.00 97.06 127 LYS A O 1
ATOM 1042 N N . GLU A 1 128 ? -2.785 0.952 20.151 1.00 96.50 128 GLU A N 1
ATOM 1043 C CA . GLU A 1 128 ? -1.832 0.441 19.168 1.00 96.50 128 GLU A CA 1
ATOM 1044 C C . GLU A 1 128 ? -1.693 1.478 18.042 1.00 96.50 128 GLU A C 1
ATOM 1046 O O . GLU A 1 128 ? -2.685 1.768 17.364 1.00 96.50 128 GLU A O 1
ATOM 1051 N N . PRO A 1 129 ? -0.521 2.112 17.862 1.00 97.75 129 PRO A N 1
ATOM 1052 C CA . PRO A 1 129 ? -0.298 3.041 16.762 1.00 97.75 129 PRO A CA 1
ATOM 1053 C C . PRO A 1 129 ? -0.154 2.299 15.426 1.00 97.75 129 PRO A C 1
ATOM 1055 O O . PRO A 1 129 ? 0.391 1.200 15.347 1.00 97.75 129 PRO A O 1
ATOM 1058 N N . ILE A 1 130 ? -0.574 2.948 14.345 1.00 98.38 130 ILE A N 1
ATOM 1059 C CA . ILE A 1 130 ? -0.370 2.473 12.978 1.00 98.38 130 ILE A CA 1
ATOM 1060 C C . ILE A 1 130 ? 1.046 2.863 12.556 1.00 98.38 130 ILE A C 1
ATOM 1062 O O . ILE A 1 130 ? 1.358 4.045 12.405 1.00 98.38 130 ILE A O 1
ATOM 1066 N N . ILE A 1 131 ? 1.910 1.870 12.357 1.00 98.62 131 ILE A N 1
ATOM 1067 C CA . ILE A 1 131 ? 3.296 2.096 11.941 1.00 98.62 131 ILE A CA 1
ATOM 1068 C C . ILE A 1 131 ? 3.516 1.502 10.553 1.00 98.62 131 ILE A C 1
ATOM 1070 O O . ILE A 1 131 ? 3.261 0.316 10.331 1.00 98.62 131 ILE A O 1
ATOM 1074 N N . TYR A 1 132 ? 4.005 2.334 9.635 1.00 98.56 132 TYR A N 1
ATOM 1075 C CA . TYR A 1 132 ? 4.508 1.924 8.328 1.00 98.56 132 TYR A CA 1
ATOM 1076 C C . TYR A 1 132 ? 6.034 1.907 8.318 1.00 98.56 132 TYR A C 1
ATOM 1078 O O . TYR A 1 132 ? 6.692 2.744 8.937 1.00 98.56 132 TYR A O 1
ATOM 1086 N N . TYR A 1 133 ? 6.598 0.951 7.589 1.00 98.62 133 TYR A N 1
ATOM 1087 C CA . TYR A 1 133 ? 8.027 0.698 7.534 1.00 98.62 133 TYR A CA 1
ATOM 1088 C C . TYR A 1 133 ? 8.544 0.846 6.109 1.00 98.62 133 TYR A C 1
ATOM 1090 O O . TYR A 1 133 ? 8.108 0.148 5.196 1.00 98.62 133 TYR A O 1
ATOM 1098 N N . VAL A 1 134 ? 9.487 1.762 5.927 1.00 98.19 134 VAL A N 1
ATOM 1099 C CA . VAL A 1 134 ? 10.228 1.957 4.686 1.00 98.19 134 VAL A CA 1
ATOM 1100 C C . VAL A 1 134 ? 11.278 0.861 4.553 1.00 98.19 134 VAL A C 1
ATOM 1102 O O . VAL A 1 134 ? 12.013 0.565 5.501 1.00 98.19 134 VAL A O 1
ATOM 1105 N N . ASP A 1 135 ? 11.339 0.275 3.360 1.00 96.81 135 ASP A N 1
ATOM 1106 C CA . ASP A 1 135 ? 12.369 -0.675 2.956 1.00 96.81 135 ASP A CA 1
ATOM 1107 C C . ASP A 1 135 ? 13.784 -0.085 3.177 1.00 96.81 135 ASP A C 1
ATOM 1109 O O . ASP A 1 135 ? 14.082 1.011 2.686 1.00 96.81 135 ASP A O 1
ATOM 1113 N N . PRO A 1 136 ? 14.679 -0.773 3.911 1.00 95.94 136 PRO A N 1
ATOM 1114 C CA . PRO A 1 136 ? 16.022 -0.270 4.193 1.00 95.94 136 PRO A CA 1
ATOM 1115 C C . PRO A 1 136 ? 16.891 -0.135 2.932 1.00 95.94 136 PRO A C 1
ATOM 1117 O O . PRO A 1 136 ? 17.877 0.601 2.959 1.00 95.94 136 PRO A O 1
ATOM 1120 N N . GLY A 1 137 ? 16.523 -0.801 1.830 1.00 94.56 137 GLY A N 1
ATOM 1121 C CA . GLY A 1 137 ? 17.187 -0.707 0.531 1.00 94.56 137 GLY A CA 1
ATOM 1122 C C . GLY A 1 137 ? 16.930 0.601 -0.225 1.00 94.56 137 GLY A C 1
ATOM 1123 O O . GLY A 1 137 ? 17.543 0.824 -1.271 1.00 94.56 137 GLY A O 1
ATOM 1124 N N . VAL A 1 138 ? 16.056 1.486 0.272 1.00 95.31 138 VAL A N 1
ATOM 1125 C CA . VAL A 1 138 ? 15.846 2.802 -0.346 1.00 95.31 138 VAL A CA 1
ATOM 1126 C C . VAL A 1 138 ? 17.106 3.669 -0.170 1.00 95.31 138 VAL A C 1
ATOM 1128 O O . VAL A 1 138 ? 17.536 3.904 0.966 1.00 95.31 138 VAL A O 1
ATOM 1131 N N . PRO A 1 139 ? 17.693 4.204 -1.259 1.00 94.94 139 PRO A N 1
ATOM 1132 C CA . PRO A 1 139 ? 18.860 5.077 -1.173 1.00 94.94 139 PRO A CA 1
ATOM 1133 C C . PRO A 1 139 ? 18.487 6.503 -0.736 1.00 94.94 139 PRO A C 1
ATOM 1135 O O . PRO A 1 139 ? 17.381 6.985 -0.994 1.00 94.94 139 PRO A O 1
ATOM 1138 N N . GLU A 1 140 ? 19.434 7.236 -0.146 1.00 95.94 140 GLU A N 1
ATOM 1139 C CA . GLU A 1 140 ? 19.284 8.691 -0.007 1.00 95.94 140 GLU A CA 1
ATOM 1140 C C . GLU A 1 140 ? 19.413 9.394 -1.367 1.00 95.94 140 GLU A C 1
ATOM 1142 O O . GLU A 1 140 ? 20.141 8.915 -2.241 1.00 95.94 140 GLU A O 1
ATOM 1147 N N . PRO A 1 141 ? 18.737 10.540 -1.581 1.00 94.75 141 PRO A N 1
ATOM 1148 C CA . PRO A 1 141 ? 17.839 11.258 -0.656 1.00 94.75 141 PRO A CA 1
ATOM 1149 C C . PRO A 1 141 ? 16.380 10.759 -0.663 1.00 94.75 141 PRO A C 1
ATOM 1151 O O . PRO A 1 141 ? 15.501 11.368 -0.055 1.00 94.75 141 PRO A O 1
ATOM 1154 N N . VAL A 1 142 ? 16.089 9.684 -1.401 1.00 95.56 142 VAL A N 1
ATOM 1155 C CA . VAL A 1 142 ? 14.723 9.170 -1.593 1.00 95.56 142 VAL A CA 1
ATOM 1156 C C . VAL A 1 142 ? 14.152 8.663 -0.276 1.00 95.56 142 VAL A C 1
ATOM 1158 O O . VAL A 1 142 ? 13.000 8.940 0.039 1.00 95.56 142 VAL A O 1
ATOM 1161 N N . ARG A 1 143 ? 14.971 7.974 0.522 1.00 97.06 143 ARG A N 1
ATOM 1162 C CA . ARG A 1 143 ? 14.574 7.446 1.829 1.00 97.06 143 ARG A CA 1
ATOM 1163 C C . ARG A 1 143 ? 14.098 8.547 2.769 1.00 97.06 143 ARG A C 1
ATOM 1165 O O . ARG A 1 143 ? 13.017 8.412 3.338 1.00 97.06 143 ARG A O 1
ATOM 1172 N N . THR A 1 144 ? 14.849 9.644 2.871 1.00 97.50 144 THR A N 1
ATOM 1173 C CA . THR A 1 144 ? 14.437 10.822 3.650 1.00 97.50 144 THR A CA 1
ATOM 1174 C C . THR A 1 144 ? 13.092 11.364 3.158 1.00 97.50 144 THR A C 1
ATOM 1176 O O . THR A 1 144 ? 12.162 11.511 3.947 1.00 97.50 144 THR A O 1
ATOM 1179 N N . ALA A 1 145 ? 12.931 11.549 1.842 1.00 96.38 145 ALA A N 1
ATOM 1180 C CA . ALA A 1 145 ? 11.672 12.017 1.259 1.00 96.38 145 ALA A CA 1
ATOM 1181 C C . ALA A 1 145 ? 10.481 11.077 1.555 1.00 96.38 145 ALA A C 1
ATOM 1183 O O . ALA A 1 145 ? 9.373 11.544 1.826 1.00 96.38 145 ALA A O 1
ATOM 1184 N N . MET A 1 146 ? 10.690 9.756 1.536 1.00 96.69 146 MET A N 1
ATOM 1185 C CA . MET A 1 146 ? 9.658 8.763 1.864 1.00 96.69 146 MET A CA 1
ATOM 1186 C C . MET A 1 146 ? 9.249 8.807 3.342 1.00 96.69 146 MET A C 1
ATOM 1188 O O . MET A 1 146 ? 8.059 8.737 3.641 1.00 96.69 146 MET A O 1
ATOM 1192 N N . LEU A 1 147 ? 10.211 8.947 4.260 1.00 98.00 147 LEU A N 1
ATOM 1193 C CA . LEU A 1 147 ? 9.938 9.079 5.695 1.00 98.00 147 LEU A CA 1
ATOM 1194 C C . LEU A 1 147 ? 9.130 10.348 5.999 1.00 98.00 147 LEU A C 1
ATOM 1196 O O . LEU A 1 147 ? 8.103 10.272 6.672 1.00 98.00 147 LEU A O 1
ATOM 1200 N N . GLU A 1 148 ? 9.568 11.494 5.469 1.00 96.75 148 GLU A N 1
ATOM 1201 C CA . GLU A 1 148 ? 8.912 12.794 5.659 1.00 96.75 148 GLU A CA 1
ATOM 1202 C C . GLU A 1 148 ? 7.460 12.771 5.179 1.00 96.75 148 GLU A C 1
ATOM 1204 O O . GLU A 1 148 ? 6.538 13.101 5.923 1.00 96.75 148 GLU A O 1
ATOM 1209 N N . SER A 1 149 ? 7.259 12.364 3.926 1.00 95.56 149 SER A N 1
ATOM 1210 C CA . SER A 1 149 ? 5.941 12.393 3.294 1.00 95.56 149 SER A CA 1
ATOM 1211 C C . SER A 1 149 ? 4.987 11.349 3.844 1.00 95.56 149 SER A C 1
ATOM 1213 O O . SER A 1 149 ? 3.803 11.628 4.022 1.00 95.56 149 SER A O 1
ATOM 1215 N N . GLY A 1 150 ? 5.488 10.157 4.174 1.00 96.19 150 GLY A N 1
ATOM 1216 C CA . GLY A 1 150 ? 4.668 9.156 4.831 1.00 96.19 150 GLY A CA 1
ATOM 1217 C C . GLY A 1 150 ? 4.165 9.638 6.194 1.00 96.19 150 GLY A C 1
ATOM 1218 O O . GLY A 1 150 ? 3.015 9.384 6.548 1.00 96.19 150 GLY A O 1
ATOM 1219 N N . ALA A 1 151 ? 4.981 10.398 6.932 1.00 96.94 151 ALA A N 1
ATOM 1220 C CA . ALA A 1 151 ? 4.600 10.958 8.224 1.00 96.94 151 ALA A CA 1
ATOM 1221 C C . ALA A 1 151 ? 3.541 12.07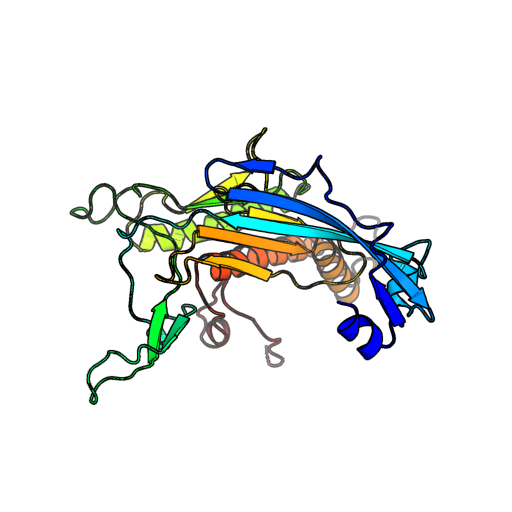7 8.139 1.00 96.94 151 ALA A C 1
ATOM 1223 O O . ALA A 1 151 ? 2.930 12.390 9.162 1.00 96.94 151 ALA A O 1
ATOM 1224 N N . TRP A 1 152 ? 3.253 12.643 6.956 1.00 97.06 152 TRP A N 1
ATOM 1225 C CA . TRP A 1 152 ? 2.205 13.665 6.790 1.00 97.06 152 TRP A CA 1
ATOM 1226 C C . TRP A 1 152 ? 0.830 13.184 7.255 1.00 97.06 152 TRP A C 1
ATOM 1228 O O . TRP A 1 152 ? 0.069 13.966 7.820 1.00 97.06 152 TRP A O 1
ATOM 1238 N N . TRP A 1 153 ? 0.532 11.886 7.125 1.00 97.31 153 TRP A N 1
ATOM 1239 C CA . TRP A 1 153 ? -0.720 11.311 7.624 1.00 97.31 153 TRP A CA 1
ATOM 1240 C C . TRP A 1 153 ? -0.923 11.515 9.125 1.00 97.31 153 TRP A C 1
ATOM 1242 O O . TRP A 1 153 ? -2.065 11.651 9.563 1.00 97.31 153 TRP A O 1
ATOM 1252 N N . ASN A 1 154 ? 0.150 11.622 9.918 1.00 96.94 154 ASN A N 1
ATOM 1253 C CA . ASN A 1 154 ? 0.026 11.908 11.346 1.00 96.94 154 ASN A CA 1
ATOM 1254 C C . ASN A 1 154 ? -0.690 13.242 11.605 1.00 96.94 154 ASN A C 1
ATOM 1256 O O . ASN A 1 154 ? -1.398 13.343 12.598 1.00 96.94 154 ASN A O 1
ATOM 1260 N N . GLN A 1 155 ? -0.612 14.219 10.692 1.00 96.00 155 GLN A N 1
ATOM 1261 C CA . GLN A 1 155 ? -1.379 15.467 10.797 1.00 96.00 155 GLN A CA 1
ATOM 1262 C C . GLN A 1 155 ? -2.892 15.197 10.806 1.00 96.00 155 GLN A C 1
ATOM 1264 O O . GLN A 1 155 ? -3.606 15.723 11.658 1.00 96.00 155 GLN A O 1
ATOM 1269 N N . ALA A 1 156 ? -3.380 14.318 9.923 1.00 94.94 156 ALA A N 1
ATOM 1270 C CA . ALA A 1 156 ? -4.792 13.940 9.864 1.00 94.94 156 ALA A CA 1
ATOM 1271 C C . ALA A 1 156 ? -5.232 13.155 11.113 1.00 94.94 156 ALA A C 1
ATOM 1273 O O . ALA A 1 156 ? -6.301 13.412 11.669 1.00 94.94 156 ALA A O 1
ATOM 1274 N N . PHE A 1 157 ? -4.397 12.233 11.604 1.00 97.38 157 PHE A N 1
ATOM 1275 C CA . PHE A 1 157 ? -4.690 11.499 12.841 1.00 97.38 157 PHE A CA 1
ATOM 1276 C C . PHE A 1 157 ? -4.650 12.409 14.079 1.00 97.38 157 PHE A C 1
ATOM 1278 O O . PHE A 1 157 ? -5.487 12.261 14.972 1.00 97.38 157 PHE A O 1
ATOM 1285 N N . SER A 1 158 ? -3.750 13.393 14.118 1.00 97.31 158 SER A N 1
ATOM 1286 C CA . SER A 1 158 ? -3.722 14.418 15.163 1.00 97.31 158 SER A CA 1
ATOM 1287 C C . SER A 1 158 ? -4.941 15.326 15.129 1.00 97.31 158 SER A C 1
ATOM 1289 O O . SER A 1 158 ? -5.554 15.534 16.175 1.00 97.31 158 SER A O 1
ATOM 1291 N N . ALA A 1 159 ? -5.380 15.760 13.947 1.00 96.56 15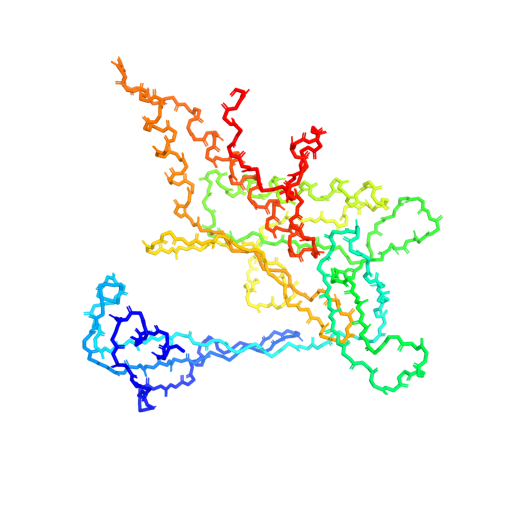9 ALA A N 1
ATOM 1292 C CA . ALA A 1 159 ? -6.639 16.486 13.788 1.00 96.56 159 ALA A CA 1
ATOM 1293 C C . ALA A 1 159 ? -7.857 15.655 14.246 1.00 96.56 159 ALA A C 1
ATOM 1295 O O . ALA A 1 159 ? -8.794 16.197 14.828 1.00 96.56 159 ALA A O 1
ATOM 1296 N N . ALA A 1 160 ? -7.818 14.327 14.082 1.00 95.31 160 ALA A N 1
ATOM 1297 C CA . ALA A 1 160 ? -8.823 13.402 14.618 1.00 95.31 160 ALA A CA 1
ATOM 1298 C C . ALA A 1 160 ? -8.726 13.177 16.150 1.00 95.31 160 ALA A C 1
ATOM 1300 O O . ALA A 1 160 ? -9.478 12.381 16.725 1.00 95.31 160 ALA A O 1
ATOM 1301 N N . GLY A 1 161 ? -7.817 13.876 16.837 1.00 97.50 161 GLY A N 1
ATOM 1302 C CA . GLY A 1 161 ? -7.645 13.835 18.288 1.00 97.50 161 GLY A CA 1
ATOM 1303 C C . GLY A 1 161 ? -6.750 12.699 18.784 1.00 97.50 161 GLY A C 1
ATOM 1304 O O . GLY A 1 161 ? -6.918 12.252 19.924 1.00 97.50 161 GLY A O 1
ATOM 1305 N N . TYR A 1 162 ? -5.830 12.203 17.953 1.00 98.12 162 TYR A N 1
ATOM 1306 C CA . TYR A 1 162 ? -4.818 11.235 18.372 1.00 98.12 162 TYR A CA 1
ATOM 1307 C C . TYR A 1 162 ? -3.432 11.857 18.572 1.00 98.12 162 TYR A C 1
ATOM 1309 O O . TYR A 1 162 ? -2.958 12.654 17.768 1.00 98.12 162 TYR A O 1
ATOM 1317 N N . LYS A 1 163 ? -2.712 11.407 19.600 1.00 96.31 163 LYS A N 1
ATOM 1318 C CA . LYS A 1 163 ? -1.291 11.731 19.787 1.00 96.31 163 LYS A CA 1
ATOM 1319 C C . LYS A 1 163 ? -0.425 10.628 19.175 1.00 96.31 163 LYS A C 1
ATOM 1321 O O . LYS A 1 163 ? -0.507 9.484 19.617 1.00 96.31 163 LYS A O 1
ATOM 1326 N N . ASN A 1 164 ? 0.372 10.967 18.155 1.00 92.69 164 ASN A N 1
ATOM 1327 C CA . ASN A 1 164 ? 1.350 10.085 17.489 1.00 92.69 164 ASN A CA 1
ATOM 1328 C C . ASN A 1 164 ? 0.810 8.701 17.074 1.00 92.69 164 ASN A C 1
ATOM 1330 O O . ASN A 1 164 ? 1.518 7.692 17.151 1.00 92.69 164 ASN A O 1
ATOM 1334 N N . ALA A 1 165 ? -0.451 8.646 16.640 1.00 96.94 165 ALA A N 1
ATOM 1335 C CA . ALA A 1 165 ? -1.104 7.397 16.254 1.00 96.94 165 ALA A CA 1
ATOM 1336 C C . ALA A 1 165 ? -0.673 6.870 14.884 1.00 96.94 165 ALA A C 1
ATOM 1338 O O . ALA A 1 165 ? -0.903 5.695 14.618 1.00 96.94 165 ALA A O 1
ATOM 1339 N N . PHE A 1 166 ? -0.068 7.699 14.032 1.00 98.38 166 PHE A N 1
ATOM 1340 C CA . PHE A 1 166 ? 0.458 7.271 12.742 1.00 98.38 166 PHE A CA 1
ATOM 1341 C C . PHE A 1 166 ? 1.943 7.595 12.649 1.00 98.38 166 PHE A C 1
ATOM 1343 O O . PHE A 1 166 ? 2.360 8.723 12.903 1.00 98.38 166 PHE A O 1
ATOM 1350 N N . GLN A 1 167 ? 2.756 6.602 12.308 1.00 98.44 167 GLN A N 1
ATOM 1351 C CA . GLN A 1 167 ? 4.210 6.733 12.295 1.00 98.44 167 GLN A CA 1
ATOM 1352 C C . GLN A 1 167 ? 4.791 6.062 11.056 1.00 98.44 167 GLN A C 1
ATOM 1354 O O . GLN A 1 167 ? 4.288 5.035 10.598 1.00 98.44 167 GLN A O 1
ATOM 1359 N N . VAL A 1 168 ? 5.898 6.607 10.555 1.00 98.38 168 VAL A N 1
ATOM 1360 C CA . VAL A 1 168 ? 6.691 5.982 9.495 1.00 98.38 168 VAL A CA 1
ATOM 1361 C C . VAL A 1 168 ? 8.129 5.838 9.971 1.00 98.38 168 VAL A C 1
ATOM 1363 O O . VAL A 1 168 ? 8.705 6.779 10.513 1.00 98.38 168 VAL A O 1
ATOM 1366 N N . LYS A 1 169 ? 8.689 4.637 9.832 1.00 98.38 169 LYS A N 1
ATOM 1367 C CA . LYS A 1 169 ? 10.025 4.267 10.324 1.00 98.38 169 LYS A CA 1
ATOM 1368 C C . LYS A 1 169 ? 10.776 3.471 9.264 1.00 98.38 169 LYS A C 1
ATOM 1370 O O . LYS A 1 169 ? 10.177 3.008 8.303 1.00 98.38 169 LYS A O 1
ATOM 1375 N N . ILE A 1 170 ? 12.077 3.269 9.439 1.00 98.38 170 ILE A N 1
ATOM 1376 C CA . ILE A 1 170 ? 12.805 2.245 8.674 1.00 98.38 170 ILE A CA 1
ATOM 1377 C C . ILE A 1 170 ? 12.468 0.871 9.253 1.00 98.38 170 ILE A C 1
ATOM 1379 O O . ILE A 1 170 ? 12.328 0.741 10.473 1.00 98.38 170 ILE A O 1
ATOM 1383 N N . LEU A 1 171 ? 12.326 -0.144 8.395 1.00 98.25 171 LEU A N 1
ATOM 1384 C CA . LEU A 1 171 ? 12.149 -1.522 8.851 1.00 98.25 171 LEU A CA 1
ATOM 1385 C C . LEU A 1 171 ? 13.304 -1.913 9.800 1.00 98.25 171 LEU A C 1
ATOM 1387 O O . LEU A 1 171 ? 14.469 -1.803 9.408 1.00 98.25 171 LEU A O 1
ATOM 1391 N N . PRO A 1 172 ? 13.020 -2.349 11.042 1.00 97.56 172 PRO A N 1
ATOM 1392 C CA . PRO A 1 172 ? 14.061 -2.699 11.999 1.00 97.56 172 PRO A CA 1
ATOM 1393 C C . PRO A 1 172 ? 14.939 -3.850 11.509 1.00 97.56 172 PRO A C 1
ATOM 1395 O O . PRO A 1 172 ? 14.475 -4.765 10.827 1.00 97.56 172 PRO A O 1
ATOM 1398 N N . LYS A 1 173 ? 16.208 -3.855 11.929 1.00 96.38 173 LYS A N 1
ATOM 1399 C CA . LYS A 1 173 ? 17.108 -4.986 11.681 1.00 96.38 173 LYS A CA 1
ATOM 1400 C C . LYS A 1 173 ? 16.492 -6.273 12.247 1.00 96.38 173 LYS A C 1
ATOM 1402 O O . LYS A 1 173 ? 16.055 -6.296 13.392 1.00 96.38 173 LYS A O 1
ATOM 1407 N N . GLY A 1 174 ? 16.471 -7.333 11.441 1.00 93.38 174 GLY A N 1
ATOM 1408 C CA . GLY A 1 174 ? 15.899 -8.632 11.813 1.00 93.38 174 GLY A CA 1
ATOM 1409 C C . GLY A 1 174 ? 14.389 -8.767 11.579 1.00 93.38 174 GLY A C 1
ATOM 1410 O O . GLY A 1 174 ? 13.891 -9.888 11.593 1.00 93.38 174 GLY A O 1
ATOM 1411 N N . ALA A 1 175 ? 13.662 -7.676 11.308 1.00 96.56 175 ALA A N 1
ATOM 1412 C CA . ALA A 1 175 ? 12.281 -7.766 10.842 1.00 96.56 175 ALA A CA 1
ATOM 1413 C C . ALA A 1 175 ? 12.244 -8.164 9.360 1.00 96.56 175 ALA A C 1
ATOM 1415 O O . ALA A 1 175 ? 13.067 -7.714 8.561 1.00 96.56 175 ALA A O 1
ATOM 1416 N N . HIS A 1 176 ? 11.275 -8.999 8.988 1.00 95.38 176 HIS A N 1
ATOM 1417 C CA . HIS A 1 176 ? 11.121 -9.470 7.616 1.00 95.38 176 HIS A CA 1
ATOM 1418 C C . HIS A 1 176 ? 9.930 -8.769 6.933 1.00 95.38 176 HIS A C 1
ATOM 1420 O O . HIS A 1 176 ? 8.841 -8.760 7.506 1.00 95.38 176 HIS A O 1
ATOM 1426 N N . PRO A 1 177 ? 10.059 -8.244 5.696 1.00 93.44 177 PRO A N 1
ATOM 1427 C CA . PRO A 1 177 ? 8.961 -7.573 4.982 1.00 93.44 177 PRO A CA 1
ATOM 1428 C C . PRO A 1 177 ? 7.683 -8.411 4.801 1.00 93.44 177 PRO A C 1
ATOM 1430 O O . PRO A 1 177 ? 6.582 -7.861 4.702 1.00 93.44 177 PRO A O 1
ATOM 1433 N N . MET A 1 178 ? 7.827 -9.741 4.749 1.00 93.25 178 MET A N 1
ATOM 1434 C CA . MET A 1 178 ? 6.706 -10.692 4.646 1.00 93.25 178 MET A CA 1
ATOM 1435 C C . MET A 1 178 ? 6.000 -10.980 5.982 1.00 93.25 178 MET A C 1
ATOM 1437 O O . MET A 1 178 ? 4.929 -11.572 5.970 1.00 93.25 178 MET A O 1
ATOM 1441 N N . ASP A 1 179 ? 6.530 -10.545 7.127 1.00 96.69 179 ASP A N 1
ATOM 1442 C CA . ASP A 1 179 ? 5.801 -10.648 8.394 1.00 96.69 179 ASP A CA 1
ATOM 1443 C C . ASP A 1 179 ? 4.603 -9.687 8.361 1.00 96.69 179 ASP A C 1
ATOM 1445 O O . ASP A 1 179 ? 4.737 -8.487 8.084 1.00 96.69 179 ASP A O 1
ATOM 1449 N N . VAL A 1 180 ? 3.399 -10.218 8.584 1.00 96.94 180 VAL A N 1
ATOM 1450 C CA . VAL A 1 180 ? 2.152 -9.467 8.412 1.00 96.94 180 VAL A CA 1
ATOM 1451 C C . VAL A 1 180 ? 2.013 -8.310 9.404 1.00 96.94 180 VAL A C 1
ATOM 1453 O O . VAL A 1 180 ? 1.308 -7.347 9.120 1.00 96.94 180 VAL A O 1
ATOM 1456 N N . ARG A 1 181 ? 2.748 -8.346 10.522 1.00 96.69 181 ARG A N 1
ATOM 1457 C CA . ARG A 1 181 ? 2.720 -7.313 11.571 1.00 96.69 181 ARG A CA 1
ATOM 1458 C C . ARG A 1 181 ? 3.321 -5.974 11.135 1.00 96.69 181 ARG A C 1
ATOM 1460 O O . ARG A 1 181 ? 3.095 -4.966 11.797 1.00 96.69 181 ARG A O 1
ATOM 1467 N N . TYR A 1 182 ? 4.087 -5.947 10.044 1.00 97.88 182 TYR A N 1
ATOM 1468 C CA . TYR A 1 182 ? 4.733 -4.734 9.542 1.00 97.88 182 TYR A CA 1
ATOM 1469 C C . TYR A 1 182 ? 3.991 -4.212 8.311 1.00 97.88 182 TYR A C 1
ATOM 1471 O O . TYR A 1 182 ? 4.017 -4.852 7.259 1.00 97.88 182 TYR A O 1
ATOM 1479 N N . ASN A 1 183 ? 3.362 -3.037 8.395 1.00 98.31 183 ASN A N 1
ATOM 1480 C CA . ASN A 1 183 ? 2.877 -2.349 7.195 1.00 98.31 183 ASN A CA 1
ATOM 1481 C C . ASN A 1 183 ? 4.090 -1.858 6.400 1.00 98.31 183 ASN A C 1
ATOM 1483 O O . ASN A 1 183 ? 4.950 -1.186 6.962 1.00 98.31 183 ASN A O 1
ATOM 1487 N N . MET A 1 184 ? 4.189 -2.191 5.118 1.00 97.81 184 MET A N 1
ATOM 1488 C CA . MET A 1 184 ? 5.420 -1.995 4.348 1.00 97.81 184 MET A CA 1
ATOM 1489 C C . MET A 1 184 ? 5.272 -0.932 3.264 1.00 97.81 184 MET A C 1
ATOM 1491 O O . MET A 1 184 ? 4.255 -0.863 2.575 1.00 97.81 184 MET A O 1
ATOM 1495 N N . ILE A 1 185 ? 6.340 -0.160 3.069 1.00 97.56 185 ILE A N 1
ATOM 1496 C CA . ILE A 1 185 ? 6.571 0.721 1.925 1.00 97.56 185 ILE A CA 1
ATOM 1497 C C . ILE A 1 185 ? 7.788 0.176 1.169 1.00 97.56 185 ILE A C 1
ATOM 1499 O O . ILE A 1 185 ? 8.937 0.443 1.526 1.00 97.56 185 ILE A O 1
ATOM 1503 N N . HIS A 1 186 ? 7.512 -0.633 0.149 1.00 94.75 186 HIS A N 1
ATOM 1504 C CA . HIS A 1 186 ? 8.486 -1.400 -0.627 1.00 94.75 186 HIS A CA 1
ATOM 1505 C C . HIS A 1 186 ? 9.164 -0.557 -1.706 1.00 94.75 186 HIS A C 1
ATOM 1507 O O . HIS A 1 186 ? 8.510 0.226 -2.407 1.00 94.75 186 HIS A O 1
ATOM 1513 N N . TRP A 1 187 ? 10.458 -0.804 -1.912 1.00 92.00 187 TRP A N 1
ATOM 1514 C CA . TRP A 1 187 ? 11.241 -0.228 -3.002 1.00 92.00 187 TRP A CA 1
ATOM 1515 C C . TRP A 1 187 ? 11.460 -1.263 -4.103 1.00 92.00 187 TRP A C 1
ATOM 1517 O O . TRP A 1 187 ? 12.253 -2.189 -3.967 1.00 92.00 187 TRP A O 1
ATOM 1527 N N . VAL A 1 188 ? 10.723 -1.140 -5.210 1.00 88.88 188 VAL A N 1
ATOM 1528 C CA . VAL A 1 188 ? 10.643 -2.199 -6.224 1.00 88.88 188 VAL A CA 1
ATOM 1529 C C . VAL A 1 188 ? 11.376 -1.803 -7.501 1.00 88.88 188 VAL A C 1
ATOM 1531 O O . VAL A 1 188 ? 11.031 -0.826 -8.172 1.00 88.88 188 VAL A O 1
ATOM 1534 N N . HIS A 1 189 ? 12.343 -2.629 -7.895 1.00 83.69 189 HIS A N 1
ATOM 1535 C CA . HIS A 1 189 ? 13.044 -2.526 -9.172 1.00 83.69 189 HIS A CA 1
ATOM 1536 C C . HIS A 1 189 ? 12.285 -3.275 -10.274 1.00 83.69 189 HIS A C 1
ATOM 1538 O O . HIS A 1 189 ? 11.864 -4.416 -10.094 1.00 83.69 189 HIS A O 1
ATOM 1544 N N . ARG A 1 190 ? 12.087 -2.638 -11.434 1.00 73.75 190 ARG A N 1
ATOM 1545 C CA . ARG A 1 190 ? 11.414 -3.240 -12.598 1.00 73.75 190 ARG A CA 1
ATOM 1546 C C . ARG A 1 190 ? 12.161 -2.873 -13.876 1.00 73.75 190 ARG A C 1
ATOM 1548 O O . ARG A 1 190 ? 12.608 -1.738 -14.013 1.00 73.75 190 ARG A O 1
ATOM 1555 N N . ALA A 1 191 ? 12.255 -3.822 -14.810 1.00 64.75 191 ALA A N 1
ATOM 1556 C CA . ALA A 1 191 ? 12.902 -3.612 -16.109 1.00 64.75 191 ALA A CA 1
ATOM 1557 C C . ALA A 1 191 ? 12.144 -2.603 -16.992 1.00 64.75 191 ALA A C 1
ATOM 1559 O O . ALA A 1 191 ? 12.747 -1.862 -17.760 1.00 64.75 191 ALA A O 1
ATOM 1560 N N . THR A 1 192 ? 10.818 -2.543 -16.858 1.00 60.88 192 THR A N 1
ATOM 1561 C CA . THR A 1 192 ? 9.958 -1.577 -17.548 1.00 60.88 192 THR A CA 1
ATOM 1562 C C . THR A 1 192 ? 9.231 -0.692 -16.545 1.00 60.88 192 THR A C 1
ATOM 1564 O O . THR A 1 192 ? 9.130 -1.018 -15.358 1.00 60.88 192 THR A O 1
ATOM 1567 N N . ARG A 1 193 ? 8.646 0.412 -17.029 1.00 61.66 193 ARG A N 1
ATOM 1568 C CA . ARG A 1 193 ? 7.746 1.233 -16.214 1.00 61.66 193 ARG A CA 1
ATOM 1569 C C . ARG A 1 193 ? 6.639 0.355 -15.631 1.00 61.66 193 ARG A C 1
ATOM 1571 O O . ARG A 1 193 ? 5.990 -0.413 -16.340 1.00 61.66 193 ARG A O 1
ATOM 1578 N N . GLY A 1 194 ? 6.435 0.486 -14.329 1.00 62.72 194 GLY A N 1
ATOM 1579 C CA . GLY A 1 194 ? 5.356 -0.156 -13.605 1.00 62.72 194 GLY A CA 1
ATOM 1580 C C . GLY A 1 194 ? 4.613 0.862 -12.755 1.00 62.72 194 GLY A C 1
ATOM 1581 O O . GLY A 1 194 ? 5.165 1.902 -12.398 1.00 62.72 194 GLY A O 1
ATOM 1582 N N . TRP A 1 195 ? 3.361 0.557 -12.442 1.00 68.00 195 TRP A N 1
ATOM 1583 C CA . TRP A 1 195 ? 2.572 1.360 -11.518 1.00 68.00 195 TRP A CA 1
ATOM 1584 C C . TRP A 1 195 ? 3.086 1.168 -10.092 1.00 68.00 195 TRP A C 1
ATOM 1586 O O . TRP A 1 195 ? 3.379 0.030 -9.694 1.00 68.00 195 TRP A O 1
ATOM 1596 N N . SER A 1 196 ? 3.208 2.283 -9.371 1.00 75.81 196 SER A N 1
ATOM 1597 C CA . SER A 1 196 ? 3.142 2.257 -7.914 1.00 75.81 196 SER A CA 1
ATOM 1598 C C . SER A 1 196 ? 1.695 1.992 -7.516 1.00 75.81 196 SER A C 1
ATOM 1600 O O . SER A 1 196 ? 0.792 2.332 -8.281 1.00 75.81 196 SER A O 1
ATOM 1602 N N . TYR A 1 197 ? 1.494 1.304 -6.400 1.00 82.69 197 TYR A N 1
ATOM 1603 C CA . TYR A 1 197 ? 0.158 1.069 -5.867 1.00 82.69 197 TYR A CA 1
ATOM 1604 C C . TYR A 1 197 ? 0.217 0.796 -4.363 1.00 82.69 197 TYR A C 1
ATOM 1606 O O . TYR A 1 197 ? 1.137 0.129 -3.874 1.00 82.69 197 TYR A O 1
ATOM 1614 N N . GLY A 1 198 ? -0.789 1.285 -3.650 1.00 85.31 198 GLY A N 1
ATOM 1615 C CA . GLY A 1 198 ? -1.155 0.894 -2.299 1.00 85.31 198 GLY A CA 1
ATOM 1616 C C . GLY A 1 198 ? -2.233 -0.187 -2.321 1.00 85.31 198 GLY A C 1
ATOM 1617 O O . GLY A 1 198 ? -3.251 -0.058 -2.994 1.00 85.31 198 GLY A O 1
ATOM 1618 N N . SER A 1 199 ? -2.016 -1.272 -1.584 1.00 91.25 199 SER A N 1
ATOM 1619 C CA . SER A 1 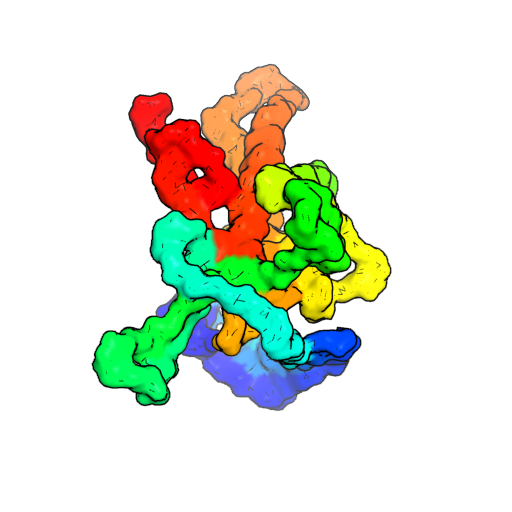199 ? -3.016 -2.319 -1.350 1.00 91.25 199 SER A CA 1
ATOM 1620 C C . SER A 1 199 ? -2.966 -2.802 0.094 1.00 91.25 199 SER A C 1
ATOM 1622 O O . SER A 1 199 ? -1.944 -2.647 0.761 1.00 91.25 199 SER A O 1
ATOM 1624 N N . SER A 1 200 ? -4.045 -3.419 0.563 1.00 94.94 200 SER A N 1
ATOM 1625 C CA . SER A 1 200 ? -4.133 -3.918 1.933 1.00 94.94 200 SER A CA 1
ATOM 1626 C C . SER A 1 200 ? -4.582 -5.371 1.979 1.00 94.94 200 SER A C 1
ATOM 1628 O O . SER A 1 200 ? -5.414 -5.801 1.184 1.00 94.94 200 SER A O 1
ATOM 1630 N N . VAL A 1 201 ? -4.036 -6.120 2.937 1.00 95.88 201 VAL A N 1
ATOM 1631 C CA . VAL A 1 201 ? -4.629 -7.370 3.417 1.00 95.88 201 VAL A CA 1
ATOM 1632 C C . VAL A 1 201 ? -5.696 -6.981 4.430 1.00 95.88 201 VAL A C 1
ATOM 1634 O O . VAL A 1 201 ? -5.401 -6.283 5.402 1.00 95.88 201 VAL A O 1
ATOM 1637 N N . THR A 1 202 ? -6.928 -7.407 4.195 1.00 96.00 202 THR A N 1
ATOM 1638 C CA . THR A 1 202 ? -8.098 -7.000 4.976 1.00 96.00 202 THR A CA 1
ATOM 1639 C C . THR A 1 202 ? -8.850 -8.236 5.441 1.00 96.00 202 THR A C 1
ATOM 1641 O O . THR A 1 202 ? -8.972 -9.196 4.683 1.00 96.00 202 THR A O 1
ATOM 1644 N N . ASP A 1 203 ? -9.365 -8.212 6.670 1.00 96.25 203 ASP A N 1
ATOM 1645 C CA . ASP A 1 203 ? -10.288 -9.235 7.151 1.00 96.25 203 ASP A CA 1
ATOM 1646 C C . ASP A 1 203 ? -11.579 -9.182 6.309 1.00 96.25 203 ASP A C 1
ATOM 1648 O O . ASP A 1 203 ? -12.304 -8.178 6.358 1.00 96.25 203 ASP A O 1
ATOM 1652 N N . PRO A 1 204 ? -11.896 -10.242 5.540 1.00 93.44 204 PRO A N 1
ATOM 1653 C CA . PRO A 1 204 ? -13.046 -10.249 4.640 1.00 93.44 204 PRO A CA 1
ATOM 1654 C C . PRO A 1 204 ? -14.392 -10.245 5.378 1.00 93.44 204 PRO A C 1
ATOM 1656 O O . PRO A 1 204 ? -15.425 -10.062 4.742 1.00 93.44 204 PRO A O 1
ATOM 1659 N N . ARG A 1 205 ? -14.402 -10.448 6.701 1.00 92.94 205 ARG A N 1
ATOM 1660 C CA . ARG A 1 205 ? -15.612 -10.458 7.533 1.00 92.94 205 ARG A CA 1
ATOM 1661 C C . ARG A 1 205 ? -15.971 -9.060 8.036 1.00 92.94 205 ARG A C 1
ATOM 1663 O O . ARG A 1 205 ? -17.147 -8.745 8.192 1.00 92.94 205 ARG A O 1
ATOM 1670 N N . THR A 1 206 ? -14.965 -8.229 8.323 1.00 95.50 206 THR A N 1
ATOM 1671 C CA . THR A 1 206 ? -15.141 -6.983 9.094 1.00 95.50 206 THR A CA 1
ATOM 1672 C C . THR A 1 206 ? -14.664 -5.721 8.378 1.00 95.50 206 THR A C 1
ATOM 1674 O O . THR A 1 206 ? -15.096 -4.622 8.734 1.00 95.50 206 THR A O 1
ATOM 1677 N N . GLY A 1 207 ? -13.784 -5.845 7.380 1.00 95.69 207 GLY A N 1
ATOM 1678 C CA . GLY A 1 207 ? -13.121 -4.702 6.748 1.00 95.69 207 GLY A CA 1
ATOM 1679 C C . GLY A 1 207 ? -11.915 -4.176 7.540 1.00 95.69 207 GLY A C 1
ATOM 1680 O O . GLY A 1 207 ? -11.336 -3.154 7.166 1.00 95.69 207 GLY A O 1
ATOM 1681 N N . GLU A 1 208 ? -11.506 -4.850 8.619 1.00 97.94 208 GLU A N 1
ATOM 1682 C CA . GLU A 1 208 ? -10.292 -4.498 9.357 1.00 97.94 208 GLU A CA 1
ATOM 1683 C C . GLU A 1 208 ? -9.050 -4.677 8.477 1.00 97.94 208 GLU A C 1
ATOM 1685 O O . GLU A 1 208 ? -8.799 -5.759 7.949 1.00 97.94 208 GLU A O 1
ATOM 1690 N N . ILE A 1 209 ? -8.255 -3.619 8.315 1.00 98.19 209 ILE A N 1
ATOM 1691 C CA . ILE A 1 209 ? -6.969 -3.713 7.618 1.00 98.19 209 ILE A CA 1
ATOM 1692 C C . ILE A 1 209 ? -5.951 -4.374 8.549 1.00 98.19 209 ILE A C 1
ATOM 1694 O O . ILE A 1 209 ? -5.679 -3.861 9.630 1.00 98.19 209 ILE A O 1
ATOM 1698 N N . ILE A 1 210 ? -5.384 -5.493 8.093 1.00 97.69 210 ILE A N 1
ATOM 1699 C CA . ILE A 1 210 ? -4.386 -6.298 8.808 1.00 97.69 210 ILE A CA 1
ATOM 1700 C C . ILE A 1 210 ? -2.968 -5.836 8.444 1.00 97.69 210 ILE A C 1
ATOM 1702 O O . ILE A 1 210 ? -2.112 -5.718 9.314 1.00 97.69 210 ILE A O 1
ATOM 1706 N N . LYS A 1 211 ? -2.718 -5.565 7.155 1.00 97.56 211 LYS A N 1
ATOM 1707 C CA . LYS A 1 211 ? -1.422 -5.091 6.642 1.00 97.56 211 LYS A CA 1
ATOM 1708 C C . LYS A 1 211 ? -1.622 -4.173 5.445 1.00 97.56 211 LYS A C 1
ATOM 1710 O O . LYS A 1 211 ? -2.255 -4.573 4.472 1.00 97.56 211 LYS A O 1
ATOM 1715 N N . GLY A 1 212 ? -1.025 -2.990 5.478 1.00 97.50 212 GLY A N 1
ATOM 1716 C CA . GLY A 1 212 ? -0.837 -2.120 4.322 1.00 97.50 212 GLY A CA 1
ATOM 1717 C C . GLY A 1 212 ? 0.454 -2.449 3.569 1.00 97.50 212 GLY A C 1
ATOM 1718 O O . GLY A 1 212 ? 1.501 -2.669 4.178 1.00 97.50 212 GLY A O 1
ATOM 1719 N N . ASN A 1 213 ? 0.387 -2.467 2.242 1.00 96.12 213 ASN A N 1
ATOM 1720 C CA . ASN A 1 213 ? 1.518 -2.656 1.340 1.00 96.12 213 ASN A CA 1
ATOM 1721 C C . ASN A 1 213 ? 1.520 -1.562 0.275 1.00 96.12 213 ASN A C 1
ATOM 1723 O O . ASN A 1 213 ? 0.683 -1.558 -0.630 1.00 96.12 213 ASN A O 1
ATOM 1727 N N . VAL A 1 214 ? 2.507 -0.682 0.352 1.00 95.94 214 VAL A N 1
ATOM 1728 C CA . VAL A 1 214 ? 2.817 0.298 -0.685 1.00 95.94 214 VAL A CA 1
ATOM 1729 C C . VAL A 1 214 ? 3.967 -0.237 -1.524 1.00 95.94 214 VAL A C 1
ATOM 1731 O O . VAL A 1 214 ? 4.989 -0.640 -0.983 1.00 95.94 214 VAL A O 1
ATOM 1734 N N . SER A 1 215 ? 3.823 -0.245 -2.846 1.00 92.06 215 SER A N 1
ATOM 1735 C CA . SER A 1 215 ? 4.905 -0.584 -3.777 1.00 92.06 215 SER A CA 1
ATOM 1736 C C . SER A 1 215 ? 5.307 0.639 -4.584 1.00 92.06 215 SER A C 1
ATOM 1738 O O . SER A 1 215 ? 4.487 1.148 -5.346 1.00 92.06 215 SER A O 1
ATOM 1740 N N . LEU A 1 216 ? 6.565 1.078 -4.478 1.00 89.62 216 LEU A N 1
ATOM 1741 C CA . LEU A 1 216 ? 7.091 2.201 -5.257 1.00 89.62 216 LEU A CA 1
ATOM 1742 C C . LEU A 1 216 ? 8.110 1.737 -6.294 1.00 89.62 216 LEU A C 1
ATOM 1744 O O . LEU A 1 216 ? 9.092 1.073 -5.974 1.00 89.62 216 LEU A O 1
ATOM 1748 N N . GLY A 1 217 ? 7.876 2.101 -7.557 1.00 85.19 217 GLY A N 1
ATOM 1749 C CA . GLY A 1 217 ? 8.784 1.771 -8.654 1.00 85.19 217 GLY A CA 1
ATOM 1750 C C . GLY A 1 217 ? 10.026 2.663 -8.675 1.00 85.19 217 GLY A C 1
ATOM 1751 O O . GLY A 1 217 ? 9.918 3.862 -8.937 1.00 85.19 217 GLY A O 1
ATOM 1752 N N . SER A 1 218 ? 11.214 2.076 -8.514 1.00 81.88 218 SER A N 1
ATOM 1753 C CA . SER A 1 218 ? 12.475 2.829 -8.416 1.00 81.88 218 SER A CA 1
ATOM 1754 C C . SER A 1 218 ? 12.838 3.627 -9.674 1.00 81.88 218 SER A C 1
ATOM 1756 O O . SER A 1 218 ? 13.516 4.648 -9.600 1.00 81.88 218 SER A O 1
ATOM 1758 N N . LEU A 1 219 ? 12.395 3.166 -10.850 1.00 82.88 219 LEU A N 1
ATOM 1759 C CA . LEU A 1 219 ? 12.679 3.808 -12.137 1.00 82.88 219 LEU A CA 1
ATOM 1760 C C . LEU A 1 219 ? 11.968 5.162 -12.287 1.00 82.88 219 LEU A C 1
ATOM 1762 O O . LEU A 1 219 ? 12.430 6.018 -13.040 1.00 82.88 219 LEU A O 1
ATOM 1766 N N . ARG A 1 220 ? 10.855 5.368 -11.573 1.00 81.19 220 ARG A N 1
ATOM 1767 C CA . ARG A 1 220 ? 9.972 6.519 -11.786 1.00 81.19 220 ARG A CA 1
ATOM 1768 C C . ARG A 1 220 ? 10.654 7.847 -11.478 1.00 81.19 220 ARG A C 1
ATOM 1770 O O . ARG A 1 220 ? 10.579 8.759 -12.289 1.00 81.19 220 ARG A O 1
ATOM 1777 N N . LEU A 1 221 ? 11.416 7.903 -10.388 1.00 83.50 221 LEU A N 1
ATOM 1778 C CA . LEU A 1 221 ? 12.176 9.094 -10.007 1.00 83.50 221 LEU A CA 1
ATOM 1779 C C . LEU A 1 221 ? 13.135 9.545 -11.120 1.00 83.50 221 LEU A C 1
ATOM 1781 O O . LEU A 1 221 ? 13.256 10.733 -11.407 1.00 83.50 221 LEU A O 1
ATOM 1785 N N . ARG A 1 222 ? 13.802 8.589 -11.780 1.00 85.12 222 ARG A N 1
ATOM 1786 C CA . ARG A 1 222 ? 14.720 8.888 -12.885 1.00 85.12 222 ARG A CA 1
ATOM 1787 C C . ARG A 1 222 ? 13.972 9.397 -14.115 1.00 85.12 222 ARG A C 1
ATOM 1789 O O . ARG A 1 222 ? 14.489 10.257 -14.814 1.00 85.12 222 ARG A O 1
ATOM 1796 N N . GLN A 1 223 ? 12.770 8.890 -14.374 1.00 86.69 223 GLN A N 1
ATOM 1797 C CA . GLN A 1 223 ? 11.931 9.383 -15.467 1.00 86.69 223 GLN A CA 1
ATOM 1798 C C . GLN A 1 223 ? 11.442 10.805 -15.201 1.00 86.69 223 GLN A C 1
ATOM 1800 O O . GLN A 1 223 ? 11.569 11.640 -16.087 1.00 86.69 223 GLN A O 1
ATOM 1805 N N . ASP A 1 224 ? 10.957 11.091 -13.992 1.00 88.25 224 ASP A N 1
ATOM 1806 C CA . ASP A 1 224 ? 10.505 12.434 -13.612 1.00 88.25 224 ASP A CA 1
ATOM 1807 C C . ASP A 1 224 ? 11.650 13.453 -13.752 1.00 88.25 224 ASP A C 1
ATOM 1809 O O . ASP A 1 224 ? 11.466 14.525 -14.329 1.00 88.25 224 ASP A O 1
ATOM 1813 N N . TYR A 1 225 ? 12.862 13.072 -13.327 1.00 88.94 225 TYR A N 1
ATOM 1814 C CA . TYR A 1 225 ? 14.069 13.867 -13.551 1.00 88.94 225 TYR A CA 1
ATOM 1815 C C . TYR A 1 225 ? 14.320 14.118 -15.046 1.00 88.94 225 TYR A C 1
ATOM 1817 O O . TYR A 1 225 ? 14.455 15.268 -15.448 1.00 88.94 225 TYR A O 1
ATOM 1825 N N . LEU A 1 226 ? 14.339 13.064 -15.874 1.00 89.56 226 LEU A N 1
ATOM 1826 C CA . LEU A 1 226 ? 14.618 13.171 -17.314 1.00 89.56 226 LEU A CA 1
ATOM 1827 C C . LEU A 1 226 ? 13.554 13.970 -18.078 1.00 89.56 226 LEU A C 1
ATOM 1829 O O . LEU A 1 226 ? 13.897 14.684 -19.018 1.00 89.56 226 LEU A O 1
ATOM 1833 N N . ILE A 1 227 ? 12.282 13.881 -17.681 1.00 87.94 227 ILE A N 1
ATOM 1834 C CA . ILE A 1 227 ? 11.201 14.698 -18.250 1.00 87.94 227 ILE A CA 1
ATOM 1835 C C . ILE A 1 227 ? 11.480 16.175 -17.969 1.00 87.94 227 ILE A C 1
ATOM 1837 O O . ILE A 1 227 ? 11.482 16.982 -18.897 1.00 87.94 227 ILE A O 1
ATOM 1841 N N . ALA A 1 228 ? 11.790 16.524 -16.717 1.00 87.94 228 ALA A N 1
ATOM 1842 C CA . ALA A 1 228 ? 12.147 17.894 -16.358 1.00 87.94 228 ALA A CA 1
ATOM 1843 C C . ALA A 1 228 ? 13.405 18.372 -17.097 1.00 87.94 228 ALA A C 1
ATOM 1845 O O . ALA A 1 228 ? 13.451 19.507 -17.565 1.00 87.94 228 ALA A O 1
ATOM 1846 N N . THR A 1 229 ? 14.399 17.494 -17.263 1.00 88.06 229 THR A N 1
ATOM 1847 C CA . THR A 1 229 ? 15.601 17.776 -18.055 1.00 88.06 229 THR A CA 1
ATOM 1848 C C . THR A 1 229 ? 15.269 18.110 -19.505 1.00 88.06 229 THR A C 1
ATOM 1850 O O . THR A 1 229 ? 15.775 19.101 -20.028 1.00 88.06 229 THR A O 1
ATOM 1853 N N . GLY A 1 230 ? 14.422 17.306 -20.152 1.00 87.31 230 GLY A N 1
ATOM 1854 C CA . GLY A 1 230 ? 14.030 17.514 -21.545 1.00 87.31 230 GLY A CA 1
ATOM 1855 C C . GLY A 1 230 ? 13.233 18.801 -21.752 1.00 87.31 230 GLY A C 1
ATOM 1856 O O . GLY A 1 230 ? 13.476 19.511 -22.721 1.00 87.31 230 GLY A O 1
ATOM 1857 N N . LEU A 1 231 ? 12.329 19.128 -20.823 1.00 87.31 231 LEU A N 1
ATOM 1858 C CA . LEU A 1 231 ? 11.495 20.331 -20.900 1.00 87.31 231 LEU A CA 1
ATOM 1859 C C . LEU A 1 231 ? 12.287 21.622 -20.671 1.00 87.31 231 LEU A C 1
ATOM 1861 O O . LEU A 1 231 ? 12.055 22.616 -21.351 1.00 87.31 231 LEU A O 1
ATOM 1865 N N . LEU A 1 232 ? 13.212 21.617 -19.710 1.00 85.75 232 LEU A N 1
ATOM 1866 C CA . LEU A 1 232 ? 13.916 22.832 -19.292 1.00 85.75 232 LEU A CA 1
ATOM 1867 C C . LEU A 1 232 ? 15.220 23.063 -20.063 1.00 85.75 232 LEU A C 1
ATOM 1869 O O . LEU A 1 232 ? 15.754 24.170 -20.023 1.00 85.75 232 LEU A O 1
ATOM 1873 N N . ALA A 1 233 ? 15.731 22.037 -20.756 1.00 83.69 233 ALA A N 1
ATOM 1874 C CA . ALA A 1 233 ? 16.978 22.066 -21.522 1.00 83.69 233 ALA A CA 1
ATOM 1875 C C . ALA A 1 233 ? 18.113 22.846 -20.808 1.00 83.69 233 ALA A C 1
ATOM 1877 O O . ALA A 1 233 ? 18.675 23.787 -21.378 1.00 83.69 233 ALA A O 1
ATOM 1878 N N . PRO A 1 234 ? 18.469 22.483 -19.556 1.00 77.38 234 PRO A N 1
ATOM 1879 C CA . PRO A 1 234 ? 19.321 23.299 -18.680 1.00 77.38 234 PRO A CA 1
ATOM 1880 C C . PRO A 1 234 ? 20.755 23.523 -19.171 1.00 77.38 234 PRO A C 1
ATOM 1882 O O . PRO A 1 234 ? 21.482 24.328 -18.596 1.00 77.38 234 PRO A O 1
ATOM 1885 N N . TYR A 1 235 ? 21.197 22.793 -20.192 1.00 78.12 235 TYR A N 1
ATOM 1886 C CA . TYR A 1 235 ? 22.608 22.658 -20.555 1.00 78.12 235 TYR A CA 1
ATOM 1887 C C . TYR A 1 235 ? 23.111 23.716 -21.544 1.00 78.12 235 TYR A C 1
ATOM 1889 O O . TYR A 1 235 ? 24.111 23.491 -22.217 1.00 78.12 235 TYR A O 1
ATOM 1897 N N . LYS A 1 236 ? 22.439 24.870 -21.651 1.00 69.75 236 LYS A N 1
ATOM 1898 C CA . LYS A 1 236 ? 22.755 25.873 -22.679 1.00 69.75 236 LYS A CA 1
ATOM 1899 C C . LYS A 1 236 ? 24.159 26.482 -22.570 1.00 69.75 236 LYS A C 1
ATOM 1901 O O . LYS A 1 236 ? 24.664 26.870 -23.609 1.00 69.75 236 LYS A O 1
ATOM 1906 N N . ASN A 1 237 ? 24.774 26.579 -21.379 1.00 67.19 237 ASN A N 1
ATOM 1907 C CA . ASN A 1 237 ? 26.023 27.349 -21.210 1.00 67.19 237 ASN A CA 1
ATOM 1908 C C . ASN A 1 237 ? 27.030 26.893 -20.123 1.00 67.19 237 ASN A C 1
ATOM 1910 O O . ASN A 1 237 ? 28.002 27.617 -19.918 1.00 67.19 237 ASN A O 1
ATOM 1914 N N . SER A 1 238 ? 26.886 25.775 -19.387 1.00 61.56 238 SER A N 1
ATOM 1915 C CA . SER A 1 238 ? 27.899 25.474 -18.346 1.00 61.56 238 SER A CA 1
ATOM 1916 C C . SER A 1 238 ? 27.983 24.043 -17.799 1.00 61.56 238 SER A C 1
ATOM 1918 O O . SER A 1 238 ? 27.084 23.213 -17.908 1.00 61.56 238 SER A O 1
ATOM 1920 N N . THR A 1 239 ? 29.125 23.829 -17.143 1.00 64.19 239 THR A N 1
ATOM 1921 C CA . THR A 1 239 ? 29.661 22.684 -16.392 1.00 64.19 239 THR A CA 1
ATOM 1922 C C . THR A 1 239 ? 28.870 22.269 -15.142 1.00 64.19 239 THR A C 1
ATOM 1924 O O . THR A 1 239 ? 29.306 21.371 -14.420 1.00 64.19 239 THR A O 1
ATOM 1927 N N . ARG A 1 240 ? 27.715 22.892 -14.848 1.00 66.50 240 ARG A N 1
ATOM 1928 C CA . ARG A 1 240 ? 26.921 22.618 -13.638 1.00 66.50 240 ARG A CA 1
ATOM 1929 C C . ARG A 1 240 ? 25.439 22.443 -13.959 1.00 66.50 240 ARG A C 1
ATOM 1931 O O . ARG A 1 240 ? 24.796 23.324 -14.515 1.00 66.50 240 ARG A O 1
ATOM 1938 N N . VAL A 1 241 ? 24.888 21.309 -13.534 1.00 73.75 241 VAL A N 1
ATOM 1939 C CA . VAL A 1 241 ? 23.475 20.958 -13.717 1.00 73.75 241 VAL A CA 1
ATOM 1940 C C . VAL A 1 241 ? 22.629 21.568 -12.586 1.00 73.75 241 VAL A C 1
ATOM 1942 O O . VAL A 1 241 ? 22.933 21.302 -11.420 1.00 73.75 241 VAL A O 1
ATOM 1945 N N . PRO A 1 242 ? 21.578 22.360 -12.877 1.00 80.12 242 PRO A N 1
ATOM 1946 C CA . PRO A 1 242 ? 20.690 22.912 -11.852 1.00 80.12 242 PRO A CA 1
ATOM 1947 C C . PRO A 1 242 ? 19.976 21.842 -11.007 1.00 80.12 242 PRO A C 1
ATOM 1949 O O . PRO A 1 242 ? 19.639 20.761 -11.494 1.00 80.12 242 PRO A O 1
ATOM 1952 N N . GLY A 1 243 ? 19.703 22.159 -9.735 1.00 85.94 243 GLY A N 1
ATOM 1953 C CA . GLY A 1 243 ? 19.108 21.227 -8.764 1.00 85.94 243 GLY A CA 1
ATOM 1954 C C . GLY A 1 243 ? 17.597 20.996 -8.903 1.00 85.94 243 GLY A C 1
ATOM 1955 O O . GLY A 1 243 ? 17.108 19.954 -8.467 1.00 85.94 243 GLY A O 1
ATOM 1956 N N . TYR A 1 244 ? 16.864 21.901 -9.559 1.00 87.12 244 TYR A N 1
ATOM 1957 C CA . TYR A 1 244 ? 15.394 21.892 -9.582 1.00 87.12 244 TYR A CA 1
ATOM 1958 C C . TYR A 1 244 ? 14.779 20.599 -10.150 1.00 87.12 244 TYR A C 1
ATOM 1960 O O . TYR A 1 244 ? 13.708 20.182 -9.722 1.00 87.12 244 TYR A O 1
ATOM 1968 N N . MET A 1 245 ? 15.456 19.898 -11.070 1.00 89.31 245 MET A N 1
ATOM 1969 C CA . MET A 1 245 ? 14.957 18.622 -11.616 1.00 89.31 245 MET A CA 1
ATOM 1970 C C . MET A 1 245 ? 14.954 17.530 -10.547 1.00 89.31 245 MET A C 1
ATOM 1972 O O . MET A 1 245 ? 14.050 16.698 -10.484 1.00 89.31 245 MET A O 1
ATOM 1976 N N . LYS A 1 246 ? 15.979 17.538 -9.688 1.00 89.88 246 LYS A N 1
ATOM 1977 C CA . LYS A 1 246 ? 16.085 16.624 -8.552 1.00 89.88 246 LYS A CA 1
ATOM 1978 C C . LYS A 1 246 ? 15.030 16.962 -7.505 1.00 89.88 246 LYS A C 1
ATOM 1980 O O . LYS A 1 246 ? 14.414 16.050 -6.963 1.00 89.88 246 LYS A O 1
ATOM 1985 N N . GLU A 1 247 ? 14.805 18.246 -7.244 1.00 91.31 247 GLU A N 1
ATOM 1986 C CA . GLU A 1 247 ? 13.774 18.710 -6.312 1.00 91.31 247 GLU A CA 1
ATOM 1987 C C . GLU A 1 247 ? 12.370 18.329 -6.781 1.00 91.31 247 GLU A C 1
ATOM 1989 O O . GLU A 1 247 ? 11.614 17.768 -5.991 1.00 91.31 247 GLU A O 1
ATOM 1994 N N . LEU A 1 248 ? 12.054 18.515 -8.068 1.00 91.12 248 LEU A N 1
ATOM 1995 C CA . LEU A 1 248 ? 10.791 18.070 -8.658 1.00 91.12 248 LEU A CA 1
ATOM 1996 C C . LEU A 1 248 ? 10.602 16.559 -8.493 1.00 91.12 248 LEU A C 1
ATOM 1998 O O . LEU A 1 248 ? 9.556 16.104 -8.032 1.00 91.12 248 LEU A O 1
ATOM 2002 N N . ALA A 1 249 ? 11.623 15.774 -8.840 1.00 91.12 249 ALA A N 1
ATOM 2003 C CA . ALA A 1 249 ? 11.562 14.322 -8.737 1.00 91.12 249 ALA A CA 1
ATOM 2004 C C . ALA A 1 249 ? 11.341 13.878 -7.272 1.00 91.12 249 ALA A C 1
ATOM 2006 O O . ALA A 1 249 ? 10.514 13.006 -6.995 1.00 91.12 249 ALA A O 1
ATOM 2007 N N . LEU A 1 250 ? 12.009 14.527 -6.311 1.00 93.06 250 LEU A N 1
ATOM 2008 C CA . LEU A 1 250 ? 11.806 14.282 -4.880 1.00 93.06 250 LEU A CA 1
ATOM 2009 C C . LEU A 1 250 ? 10.415 14.713 -4.399 1.00 93.06 250 LEU A C 1
ATOM 2011 O O . LEU A 1 250 ? 9.782 13.972 -3.650 1.00 93.06 250 LEU A O 1
ATOM 2015 N N . ALA A 1 251 ? 9.912 15.871 -4.830 1.00 91.75 251 ALA A N 1
ATOM 2016 C CA . ALA A 1 251 ? 8.559 16.329 -4.518 1.00 91.75 251 ALA A CA 1
ATOM 2017 C C . ALA A 1 251 ? 7.504 15.347 -5.047 1.00 91.75 251 ALA A C 1
ATOM 2019 O O . ALA A 1 251 ? 6.549 15.016 -4.342 1.00 91.75 251 ALA A O 1
ATOM 2020 N N . ARG A 1 252 ? 7.719 14.795 -6.247 1.00 89.88 252 ARG A N 1
ATOM 2021 C CA . ARG A 1 252 ? 6.832 13.782 -6.817 1.00 89.88 252 ARG A CA 1
ATOM 2022 C C . ARG A 1 252 ? 6.845 12.484 -6.016 1.00 89.88 252 ARG A C 1
ATOM 2024 O O . ARG A 1 252 ? 5.779 11.919 -5.786 1.00 89.88 252 ARG A O 1
ATOM 2031 N N . VAL A 1 253 ? 8.014 12.030 -5.554 1.00 91.31 253 VAL A N 1
ATOM 2032 C CA . VAL A 1 253 ? 8.101 10.877 -4.642 1.00 91.31 253 VAL A CA 1
ATOM 2033 C C . VAL A 1 253 ? 7.360 11.150 -3.339 1.00 91.31 253 VAL A C 1
ATOM 2035 O O . VAL A 1 253 ? 6.606 10.283 -2.907 1.00 91.31 253 VAL A O 1
ATOM 2038 N N . ARG A 1 254 ? 7.516 12.341 -2.745 1.00 93.56 254 ARG A N 1
ATOM 2039 C CA . ARG A 1 254 ? 6.797 12.711 -1.517 1.00 93.56 254 ARG A CA 1
ATOM 2040 C C . ARG A 1 254 ? 5.284 12.597 -1.697 1.00 93.56 254 ARG A C 1
ATOM 2042 O O . ARG A 1 254 ? 4.623 11.901 -0.932 1.00 93.56 254 ARG A O 1
ATOM 2049 N N . GLN A 1 255 ? 4.742 13.209 -2.749 1.00 92.12 255 GLN A N 1
ATOM 2050 C CA . GLN A 1 255 ? 3.309 13.115 -3.032 1.00 92.12 255 GLN A CA 1
ATOM 2051 C C . GLN A 1 255 ? 2.872 11.662 -3.251 1.00 92.12 255 GLN A C 1
ATOM 2053 O O . GLN A 1 255 ? 1.871 11.238 -2.680 1.00 92.12 255 GLN A O 1
ATOM 2058 N N . LEU A 1 256 ? 3.637 10.891 -4.030 1.00 92.00 256 LEU A N 1
ATOM 2059 C CA . LEU A 1 256 ? 3.283 9.517 -4.369 1.00 92.00 256 LEU A CA 1
ATOM 2060 C C . LEU A 1 256 ? 3.268 8.605 -3.137 1.00 92.00 256 LEU A C 1
ATOM 2062 O O . LEU A 1 256 ? 2.339 7.828 -2.973 1.00 92.00 256 LEU A O 1
ATOM 2066 N N . VAL A 1 257 ? 4.257 8.706 -2.247 1.00 94.81 257 VAL A N 1
ATOM 2067 C CA . VAL A 1 257 ? 4.296 7.913 -1.004 1.00 94.81 257 VAL A CA 1
ATOM 2068 C C . VAL A 1 257 ? 3.057 8.182 -0.157 1.00 94.81 257 VAL A C 1
ATOM 2070 O O . VAL A 1 257 ? 2.383 7.240 0.256 1.00 94.81 257 VAL A O 1
ATOM 2073 N N . ALA A 1 258 ? 2.737 9.458 0.074 1.00 95.88 258 ALA A N 1
ATOM 2074 C CA . ALA A 1 258 ? 1.569 9.840 0.858 1.00 95.88 258 ALA A CA 1
ATOM 2075 C C . ALA A 1 258 ? 0.262 9.353 0.205 1.00 95.88 258 ALA A C 1
ATOM 2077 O O . ALA A 1 258 ? -0.603 8.826 0.906 1.00 95.88 258 ALA A O 1
ATOM 2078 N N . HIS A 1 259 ? 0.154 9.463 -1.124 1.00 95.44 259 HIS A N 1
ATOM 2079 C CA . HIS A 1 259 ? -0.981 8.981 -1.915 1.00 95.44 259 HIS A CA 1
ATOM 2080 C C . HIS A 1 259 ? -1.197 7.472 -1.755 1.00 95.44 259 HIS A C 1
ATOM 2082 O O . HIS A 1 259 ? -2.281 7.027 -1.380 1.00 95.44 259 HIS A O 1
ATOM 2088 N N . GLU A 1 260 ? -0.147 6.674 -1.970 1.00 95.44 260 GLU A N 1
ATOM 2089 C CA . GLU A 1 260 ? -0.268 5.219 -1.890 1.00 95.44 260 GLU A CA 1
ATOM 2090 C C . GLU A 1 260 ? -0.559 4.745 -0.459 1.00 95.44 260 GLU A C 1
ATOM 2092 O O . GLU A 1 260 ? -1.352 3.821 -0.278 1.00 95.44 260 GLU A O 1
ATOM 2097 N N . ILE A 1 261 ? 0.013 5.392 0.568 1.00 97.69 261 ILE A N 1
ATOM 2098 C CA . ILE A 1 261 ? -0.348 5.116 1.971 1.00 97.69 261 ILE A CA 1
ATOM 2099 C C . ILE A 1 261 ? -1.832 5.403 2.215 1.00 97.69 261 ILE A C 1
ATOM 2101 O O . ILE A 1 261 ? -2.495 4.661 2.937 1.00 97.69 261 ILE A O 1
ATOM 2105 N N . GLY A 1 262 ? -2.375 6.454 1.601 1.00 96.94 262 GLY A N 1
ATOM 2106 C CA . GLY A 1 262 ? -3.793 6.778 1.680 1.00 96.94 262 GLY A CA 1
ATOM 2107 C C . GLY A 1 262 ? -4.693 5.614 1.265 1.00 96.94 262 GLY A C 1
ATOM 2108 O O . GLY A 1 262 ? -5.628 5.254 1.985 1.00 96.94 262 GLY A O 1
ATOM 2109 N N . HIS A 1 263 ? -4.351 4.936 0.168 1.00 97.12 263 HIS A N 1
ATOM 2110 C CA . HIS A 1 263 ? -5.045 3.713 -0.236 1.00 97.12 263 HIS A CA 1
ATOM 2111 C C . HIS A 1 263 ? -4.896 2.586 0.785 1.00 97.12 263 HIS A C 1
ATOM 2113 O O . HIS A 1 263 ? -5.875 1.904 1.093 1.00 97.12 263 HIS A O 1
ATOM 2119 N N . THR A 1 264 ? -3.709 2.409 1.368 1.00 97.56 264 THR A N 1
ATOM 2120 C CA . THR A 1 264 ? -3.472 1.337 2.346 1.00 97.56 264 THR A CA 1
ATOM 2121 C C . THR A 1 264 ? -4.090 1.592 3.720 1.00 97.56 264 THR A C 1
ATOM 2123 O O . THR A 1 264 ? -4.228 0.658 4.515 1.00 97.56 264 THR A O 1
ATOM 2126 N N . ILE A 1 265 ? -4.494 2.829 4.024 1.00 97.06 265 ILE A N 1
ATOM 2127 C CA . ILE A 1 265 ? -5.321 3.149 5.198 1.00 97.06 265 ILE A CA 1
ATOM 2128 C C . ILE A 1 265 ? -6.826 3.148 4.898 1.00 97.06 265 ILE A C 1
ATOM 2130 O O . ILE A 1 265 ? -7.625 3.336 5.818 1.00 97.06 265 ILE A O 1
ATOM 2134 N N . GLY A 1 266 ? -7.207 2.870 3.646 1.00 96.19 266 GLY A N 1
ATOM 2135 C CA . GLY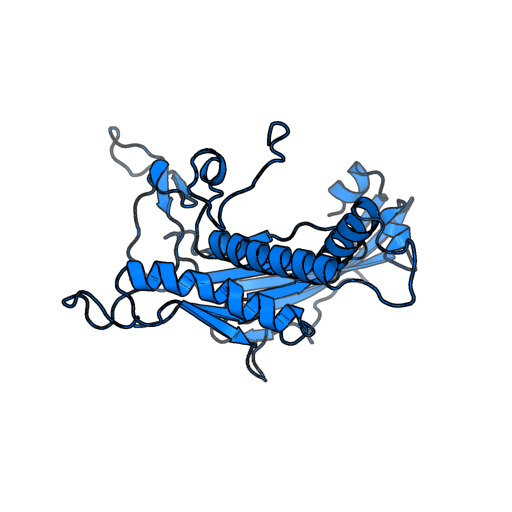 A 1 266 ? -8.583 2.622 3.228 1.00 96.19 266 GLY A CA 1
ATOM 2136 C C . GLY A 1 266 ? -9.233 3.727 2.401 1.00 96.19 266 GLY A C 1
ATOM 2137 O O . GLY A 1 266 ? -10.419 3.602 2.111 1.00 96.19 266 GLY A O 1
ATOM 2138 N N . LEU A 1 267 ? -8.512 4.784 2.018 1.00 95.88 267 LEU A N 1
ATOM 2139 C CA . LEU A 1 267 ? -9.069 5.906 1.257 1.00 95.88 267 LEU A CA 1
ATOM 2140 C C . LEU A 1 267 ? -9.039 5.660 -0.253 1.00 95.88 267 LEU A C 1
ATOM 2142 O O . LEU A 1 267 ? -8.073 5.137 -0.807 1.00 95.88 267 LEU A O 1
ATOM 2146 N N . GLN A 1 268 ? -10.091 6.098 -0.929 1.00 94.00 268 GLN A N 1
ATOM 2147 C CA . GLN A 1 268 ? -10.176 6.160 -2.383 1.00 94.00 268 GLN A CA 1
ATOM 2148 C C . GLN A 1 268 ? -9.475 7.414 -2.918 1.00 94.00 268 GLN A C 1
ATOM 2150 O O . GLN A 1 268 ? -9.101 8.316 -2.169 1.00 94.00 268 GLN A O 1
ATOM 2155 N N . HIS A 1 269 ? -9.302 7.467 -4.238 1.00 91.88 269 HIS A N 1
ATOM 2156 C CA . HIS A 1 269 ? -8.884 8.689 -4.918 1.00 91.88 269 HIS A CA 1
ATOM 2157 C C . HIS A 1 269 ? -9.897 9.819 -4.679 1.00 91.88 269 HIS A C 1
ATOM 2159 O O . HIS A 1 269 ? -11.106 9.587 -4.684 1.00 91.88 269 HIS A O 1
ATOM 2165 N N . ASN A 1 270 ? -9.398 11.046 -4.544 1.00 88.69 270 ASN A N 1
ATOM 2166 C CA . ASN A 1 270 ? -10.192 12.269 -4.518 1.00 88.69 270 ASN A CA 1
ATOM 2167 C C . ASN A 1 270 ? -9.950 13.080 -5.800 1.00 88.69 270 ASN A C 1
ATOM 2169 O O . ASN A 1 270 ? -9.170 14.026 -5.803 1.00 88.69 270 ASN A O 1
ATOM 2173 N N . PHE A 1 271 ? -10.617 12.694 -6.889 1.00 83.31 271 PHE A N 1
ATOM 2174 C CA . PHE A 1 271 ? -10.362 13.204 -8.244 1.00 83.31 271 PHE A CA 1
ATOM 2175 C C . PHE A 1 271 ? -10.679 14.690 -8.484 1.00 83.31 271 PHE A C 1
ATOM 2177 O O . PHE A 1 271 ? -10.343 15.198 -9.548 1.00 83.31 271 PHE A O 1
ATOM 2184 N N . ILE A 1 272 ? -11.363 15.372 -7.560 1.00 81.06 272 ILE A N 1
ATOM 2185 C CA . ILE A 1 272 ? -11.818 16.762 -7.751 1.00 81.06 272 ILE A CA 1
ATOM 2186 C C . ILE A 1 272 ? -11.053 17.770 -6.884 1.00 81.06 272 ILE A C 1
ATOM 2188 O O . ILE A 1 272 ? -11.235 18.974 -7.017 1.00 81.06 272 ILE A O 1
ATOM 2192 N N . SER A 1 273 ? -10.187 17.302 -5.981 1.00 79.50 273 SER A N 1
ATOM 2193 C CA . SER A 1 273 ? -9.698 18.126 -4.871 1.00 79.50 273 SER A CA 1
ATOM 2194 C C . SER A 1 273 ? -8.932 19.378 -5.324 1.00 79.50 273 SER A C 1
ATOM 2196 O O . SER A 1 273 ? -9.174 20.469 -4.816 1.00 79.50 273 SER A O 1
ATOM 2198 N N . SER A 1 274 ? -8.083 19.243 -6.341 1.00 73.81 274 SER A N 1
ATOM 2199 C CA . SER A 1 274 ? -7.286 20.322 -6.932 1.00 73.81 274 SER A CA 1
ATOM 2200 C C . SER A 1 274 ? -8.106 21.270 -7.795 1.00 73.81 274 SER A C 1
ATOM 2202 O O . SER A 1 274 ? -7.739 22.433 -7.915 1.00 73.81 274 SER A O 1
ATOM 2204 N N . SER A 1 275 ? -9.230 20.815 -8.356 1.00 75.69 275 SER A N 1
ATOM 2205 C CA . SER A 1 275 ? -10.136 21.689 -9.114 1.00 75.69 275 SER A CA 1
ATOM 2206 C C . SER A 1 275 ? -10.880 22.677 -8.205 1.00 75.69 275 SER A C 1
ATOM 2208 O O . SER A 1 275 ? -11.266 23.747 -8.661 1.00 75.69 275 SER A O 1
ATOM 2210 N N . ASP A 1 276 ? -11.015 22.349 -6.916 1.00 79.19 276 ASP A N 1
ATOM 2211 C CA . ASP A 1 276 ? -11.705 23.165 -5.907 1.00 79.19 276 ASP A CA 1
ATOM 2212 C C . ASP A 1 276 ? -10.745 23.947 -4.981 1.00 79.19 276 ASP A C 1
ATOM 2214 O O . ASP A 1 276 ? -11.184 24.473 -3.956 1.00 79.19 276 ASP A O 1
ATOM 2218 N N . GLY A 1 277 ? -9.432 23.970 -5.255 1.00 76.81 277 GLY A N 1
ATOM 2219 C CA . GLY A 1 277 ? -8.436 24.580 -4.352 1.00 76.81 277 GLY A CA 1
ATOM 2220 C C . GLY A 1 277 ? -8.337 23.889 -2.982 1.00 76.81 277 GLY A C 1
ATOM 2221 O O . GLY A 1 277 ? -8.094 24.530 -1.960 1.00 76.81 277 GLY A O 1
ATOM 2222 N N . ARG A 1 278 ? -8.616 22.579 -2.940 1.00 77.25 278 ARG A N 1
ATOM 2223 C CA . ARG A 1 278 ? -8.547 21.718 -1.749 1.00 77.25 278 ARG A CA 1
ATOM 2224 C C . ARG A 1 278 ? -7.553 20.589 -1.976 1.00 77.25 278 ARG A C 1
ATOM 2226 O O . ARG A 1 278 ? -7.898 19.417 -1.802 1.00 77.25 278 ARG A O 1
ATOM 2233 N N . GLU A 1 279 ? -6.345 20.932 -2.410 1.00 81.06 279 GLU A N 1
ATOM 2234 C CA . GLU A 1 279 ? -5.337 19.967 -2.827 1.00 81.06 279 GLU A CA 1
ATOM 2235 C C . GLU A 1 279 ? -5.132 18.887 -1.764 1.00 81.06 279 GLU A C 1
ATOM 2237 O O . GLU A 1 279 ? -4.870 19.144 -0.587 1.00 81.06 279 GLU A O 1
ATOM 2242 N N . SER A 1 280 ? -5.253 17.637 -2.198 1.00 87.38 280 SER A N 1
ATOM 2243 C CA . SER A 1 280 ? -5.094 16.470 -1.349 1.00 87.38 280 SER A CA 1
ATOM 2244 C C . SER A 1 280 ? -3.999 15.572 -1.892 1.00 87.38 280 SER A C 1
ATOM 2246 O O . SER A 1 280 ? -3.843 15.397 -3.100 1.00 87.38 280 SER A O 1
ATOM 2248 N N . VAL A 1 281 ? -3.289 14.882 -1.000 1.00 90.56 281 VAL A N 1
ATOM 2249 C CA . VAL A 1 281 ? -2.430 13.772 -1.426 1.00 90.56 281 VAL A CA 1
ATOM 2250 C C . VAL A 1 281 ? -3.236 12.654 -2.083 1.00 90.56 281 VAL A C 1
ATOM 2252 O O . VAL A 1 281 ? -2.655 11.916 -2.864 1.00 90.56 281 VAL A O 1
ATOM 2255 N N . MET A 1 282 ? -4.551 12.560 -1.840 1.00 92.69 282 MET A N 1
ATOM 2256 C CA . MET A 1 282 ? -5.444 11.598 -2.500 1.00 92.69 282 MET A CA 1
ATOM 2257 C C . MET A 1 282 ? -5.882 12.019 -3.900 1.00 92.69 282 MET A C 1
ATOM 2259 O O . MET A 1 282 ? -6.590 11.262 -4.564 1.00 92.69 282 MET A O 1
ATOM 2263 N N . ASP A 1 283 ? -5.480 13.199 -4.355 1.00 86.19 283 ASP A N 1
ATOM 2264 C CA . ASP A 1 283 ? -5.794 13.651 -5.699 1.00 86.19 283 ASP A CA 1
ATOM 2265 C C . ASP A 1 283 ? -5.039 12.863 -6.770 1.00 86.19 283 ASP A C 1
ATOM 2267 O O . ASP A 1 283 ? -3.935 12.349 -6.552 1.00 86.19 283 ASP A O 1
ATOM 2271 N N . TYR A 1 284 ? -5.634 12.829 -7.956 1.00 71.44 284 TYR A N 1
ATOM 2272 C CA . TYR A 1 284 ? -5.010 12.405 -9.192 1.00 71.44 284 TYR A CA 1
ATOM 2273 C C . TYR A 1 284 ? -5.033 13.569 -10.196 1.00 71.44 284 TYR A C 1
ATOM 2275 O O . TYR A 1 284 ? -5.831 13.553 -11.137 1.00 71.44 284 TYR A O 1
ATOM 2283 N N . PRO A 1 285 ? -4.177 14.592 -9.998 1.00 62.72 285 PRO A N 1
ATOM 2284 C CA . PRO A 1 285 ? -4.249 15.822 -10.772 1.00 62.72 285 PRO A CA 1
ATOM 2285 C C . PRO A 1 285 ? -4.025 15.526 -12.254 1.00 62.72 285 PRO A C 1
ATOM 2287 O O . PRO A 1 285 ? -3.040 14.885 -12.641 1.00 62.72 285 PRO A O 1
ATOM 2290 N N . HIS A 1 286 ? -4.947 15.996 -13.088 1.00 59.72 286 HIS A N 1
ATOM 2291 C CA . HIS A 1 286 ? -4.767 16.019 -14.531 1.00 59.72 286 HIS A CA 1
ATOM 2292 C C . HIS A 1 286 ? -4.028 17.304 -14.934 1.00 59.72 286 HIS A C 1
ATOM 2294 O O . HIS A 1 286 ? -4.105 18.309 -14.224 1.00 59.72 286 HIS A O 1
ATOM 2300 N N . PRO A 1 287 ? -3.319 17.318 -16.076 1.00 55.41 287 PRO A N 1
ATOM 2301 C CA . PRO A 1 287 ? -2.837 18.568 -16.648 1.00 55.41 287 PRO A CA 1
ATOM 2302 C C . PRO A 1 287 ? -4.018 19.533 -16.805 1.00 55.41 287 PRO A C 1
ATOM 2304 O O . PRO A 1 287 ? -5.052 19.149 -17.356 1.00 55.41 287 PRO A O 1
ATOM 2307 N N . ASN A 1 288 ? -3.887 20.757 -16.299 1.00 54.03 288 ASN A N 1
ATOM 2308 C CA . ASN A 1 288 ? -4.828 21.827 -16.595 1.00 54.03 288 ASN A CA 1
ATOM 2309 C C . ASN A 1 288 ? -4.218 22.667 -17.727 1.00 54.03 288 ASN A C 1
ATOM 2311 O O . ASN A 1 288 ? -3.227 23.350 -17.484 1.00 54.03 288 ASN A O 1
ATOM 2315 N N . PRO A 1 289 ? -4.738 22.590 -18.964 1.00 51.00 289 PRO A N 1
ATOM 2316 C CA . PRO A 1 289 ? -4.183 23.334 -20.093 1.00 51.00 289 PRO A CA 1
ATOM 2317 C C . PRO A 1 289 ? -4.516 24.837 -20.062 1.00 51.00 289 PRO A C 1
ATOM 2319 O O . PRO A 1 289 ? -4.126 25.546 -20.985 1.00 51.00 289 PRO A O 1
ATOM 2322 N N . TYR A 1 290 ? -5.241 25.320 -19.045 1.00 50.81 290 TYR A N 1
ATOM 2323 C CA . TYR A 1 290 ? -5.756 26.692 -18.968 1.00 50.81 290 TYR A CA 1
ATOM 2324 C C . TYR A 1 290 ? -5.116 27.560 -17.868 1.00 50.81 290 TYR A C 1
ATOM 2326 O O . TYR A 1 290 ? -5.640 28.634 -17.571 1.00 50.81 290 TYR A O 1
ATOM 2334 N N . HIS A 1 291 ? -3.989 27.130 -17.288 1.00 47.47 291 HIS A N 1
ATOM 2335 C CA . HIS A 1 291 ? -3.155 27.952 -16.402 1.00 47.47 291 HIS A CA 1
ATOM 2336 C C . HIS A 1 291 ? -1.707 27.994 -16.878 1.00 47.47 291 HIS A C 1
ATOM 2338 O O . HIS A 1 291 ? -1.157 26.911 -17.182 1.00 47.47 291 HIS A O 1
#

Solvent-accessible surface area (backbone atoms only — not comparable to full-atom values): 16300 Å² total; per-residue (Å²): 109,54,70,59,33,42,75,69,57,36,19,54,54,45,83,34,68,94,66,36,47,77,36,64,95,62,43,44,80,47,101,54,28,39,36,46,26,27,39,45,24,29,41,40,47,69,54,17,73,71,43,55,73,75,39,98,49,51,46,54,47,73,45,81,47,79,46,76,50,67,65,78,80,74,90,82,70,85,66,46,76,52,52,89,88,72,45,49,40,66,43,71,51,77,43,88,84,57,60,93,90,49,77,38,69,46,49,22,32,29,32,61,79,76,46,52,68,46,79,89,46,78,66,21,41,36,69,57,56,51,54,38,24,35,43,77,84,47,54,82,71,56,39,60,35,43,43,58,28,43,34,51,56,26,57,60,42,38,74,73,28,27,46,79,30,38,45,48,45,67,53,55,90,91,63,57,85,84,36,51,91,49,18,34,37,40,73,38,83,61,99,57,96,64,82,58,50,35,41,58,47,54,42,92,87,54,19,39,41,66,25,30,39,27,40,40,42,61,60,52,48,57,49,48,24,49,50,44,44,67,75,64,54,78,71,81,84,61,100,64,83,76,64,64,36,58,50,50,22,46,52,50,48,20,44,48,44,32,24,26,48,39,33,30,54,19,36,46,77,36,76,57,28,63,84,70,78,51,73,45,57,42,38,64,86,70,90,64,95,89,115

Radius of gyration: 22.72 Å; Cα contacts (8 Å, |Δi|>4): 510; chains: 1; bounding box: 67×60×57 Å